Protein AF-A0A5R2NC05-F1 (afdb_monomer_lite)

Structure (mmCIF, N/CA/C/O backbone):
data_AF-A0A5R2NC05-F1
#
_entry.id   AF-A0A5R2NC05-F1
#
loop_
_atom_site.group_PDB
_atom_site.id
_atom_site.type_symbol
_atom_site.label_atom_id
_atom_site.label_alt_id
_atom_site.label_comp_id
_atom_site.label_asym_id
_atom_site.label_entity_id
_atom_site.label_seq_id
_atom_site.pdbx_PDB_ins_code
_atom_site.Cartn_x
_atom_site.Cartn_y
_atom_site.Cartn_z
_atom_site.occupancy
_atom_site.B_iso_or_equiv
_atom_site.auth_seq_id
_atom_site.auth_comp_id
_atom_site.auth_asym_id
_atom_site.auth_atom_id
_atom_site.pdbx_PDB_model_num
ATOM 1 N N . MET A 1 1 ? -21.221 -6.628 27.450 1.00 42.38 1 MET A N 1
ATOM 2 C CA . MET A 1 1 ? -20.878 -6.035 26.148 1.00 42.38 1 MET A CA 1
ATOM 3 C C . MET A 1 1 ? -20.348 -4.647 26.431 1.00 42.38 1 MET A C 1
ATOM 5 O O . MET A 1 1 ? -21.083 -3.854 27.013 1.00 42.38 1 MET A O 1
ATOM 9 N N . ALA A 1 2 ? -19.055 -4.422 26.199 1.00 43.31 2 ALA A N 1
ATOM 10 C CA . ALA A 1 2 ? -18.520 -3.066 26.201 1.00 43.31 2 ALA A CA 1
ATOM 11 C C . ALA A 1 2 ? -19.144 -2.341 25.002 1.00 43.31 2 ALA A C 1
ATOM 13 O O . ALA A 1 2 ? -19.363 -2.950 23.960 1.00 43.31 2 ALA A O 1
ATOM 14 N N . GLN A 1 3 ? -19.552 -1.094 25.192 1.00 46.06 3 GLN A N 1
ATOM 15 C CA . GLN A 1 3 ? -20.124 -0.291 24.121 1.00 46.06 3 GLN A CA 1
ATOM 16 C C . GLN A 1 3 ? -18.968 0.115 23.197 1.00 46.06 3 GLN A C 1
ATOM 18 O O . GLN A 1 3 ? -17.996 0.673 23.706 1.00 46.06 3 GLN A O 1
ATOM 23 N N . ALA A 1 4 ? -19.056 -0.188 21.898 1.00 58.53 4 ALA A N 1
ATOM 24 C CA . ALA A 1 4 ? -18.074 0.254 20.907 1.00 58.53 4 ALA A CA 1
ATOM 25 C C . ALA A 1 4 ? -17.843 1.768 21.048 1.00 58.53 4 ALA A C 1
ATOM 27 O O . ALA A 1 4 ? -18.805 2.545 21.118 1.00 58.53 4 ALA A O 1
ATOM 28 N N . SER A 1 5 ? -16.583 2.192 21.162 1.00 76.44 5 SER A N 1
ATOM 29 C CA . SER A 1 5 ? -16.241 3.614 21.218 1.00 76.44 5 SER A CA 1
ATOM 30 C C . SER A 1 5 ? -16.164 4.175 19.808 1.00 76.44 5 SER A C 1
ATOM 32 O O . SER A 1 5 ? -15.286 3.804 19.041 1.00 76.44 5 SER A O 1
ATOM 34 N N . SER A 1 6 ? -17.061 5.102 19.484 1.00 85.94 6 SER A N 1
ATOM 35 C CA . SER A 1 6 ? -17.002 5.871 18.242 1.00 85.94 6 SER A CA 1
ATOM 36 C C . SER A 1 6 ? -16.390 7.246 18.511 1.00 85.94 6 SER A C 1
ATOM 38 O O . SER A 1 6 ? -16.796 7.953 19.441 1.00 85.94 6 SER A O 1
ATOM 40 N N . ILE A 1 7 ? -15.394 7.608 17.708 1.00 92.75 7 ILE A N 1
ATOM 41 C CA . ILE A 1 7 ? -14.751 8.918 17.676 1.00 92.75 7 ILE A CA 1
ATOM 42 C C . ILE A 1 7 ? -15.010 9.506 16.293 1.00 92.75 7 ILE A C 1
ATOM 44 O O . ILE A 1 7 ? -14.672 8.882 15.298 1.00 92.75 7 ILE A O 1
ATOM 48 N N . VAL A 1 8 ? -15.567 10.714 16.237 1.00 94.06 8 VAL A N 1
ATOM 49 C CA . VAL A 1 8 ? -15.755 11.453 14.982 1.00 94.06 8 VAL A CA 1
ATOM 50 C C . VAL A 1 8 ? -14.805 12.644 14.974 1.00 94.06 8 VAL A C 1
ATOM 52 O O . VAL A 1 8 ? -14.810 13.456 15.907 1.00 94.06 8 VAL A O 1
ATOM 55 N N . LEU A 1 9 ? -13.975 12.730 13.941 1.00 96.06 9 LEU A N 1
ATOM 56 C CA . LEU A 1 9 ? -13.070 13.835 13.662 1.00 96.06 9 LEU A CA 1
ATOM 57 C C . LEU A 1 9 ? -13.627 14.626 12.479 1.00 96.06 9 LEU A C 1
ATOM 59 O O . LEU A 1 9 ? -14.072 14.056 11.491 1.00 96.06 9 LEU A O 1
ATOM 63 N N . SER A 1 10 ? -13.600 15.952 12.575 1.00 95.69 10 SER A N 1
ATOM 64 C CA . SER A 1 10 ? -14.143 16.819 11.528 1.00 95.69 10 SER A CA 1
ATOM 65 C C . SER A 1 10 ? -13.421 18.159 11.486 1.00 95.69 10 SER A C 1
ATOM 67 O O . SER A 1 10 ? -13.050 18.694 12.536 1.00 95.69 10 SER A O 1
ATOM 69 N N . GLY A 1 11 ? -13.334 18.747 10.298 1.00 96.31 11 GLY A N 1
ATOM 70 C CA . GLY A 1 11 ? -12.737 20.052 10.051 1.00 96.31 11 GLY A CA 1
ATOM 71 C C . GLY A 1 11 ? -11.251 19.995 9.703 1.00 96.31 11 GLY A C 1
ATOM 72 O O . GLY A 1 11 ? -10.627 18.938 9.644 1.00 96.31 11 GLY A O 1
ATOM 73 N N . ASP A 1 12 ? -10.683 21.177 9.469 1.00 97.25 12 ASP A N 1
ATOM 74 C CA . ASP A 1 12 ? -9.278 21.333 9.104 1.00 97.25 12 ASP A CA 1
ATOM 75 C C . ASP A 1 12 ? -8.393 21.449 10.352 1.00 97.25 12 ASP A C 1
ATOM 77 O O . ASP A 1 12 ? -8.418 22.450 11.075 1.00 97.25 12 ASP A O 1
ATOM 81 N N . TYR A 1 13 ? -7.593 20.415 10.595 1.00 96.75 13 TYR A N 1
ATOM 82 C CA . TYR A 1 13 ? -6.588 20.376 11.652 1.00 96.75 13 TYR A CA 1
ATOM 83 C C . TYR A 1 13 ? -5.314 21.139 11.263 1.00 96.75 13 TYR A C 1
ATOM 85 O O . TYR A 1 13 ? -4.484 21.428 12.131 1.00 96.75 13 TYR A O 1
ATOM 93 N N . GLY A 1 14 ? -5.121 21.483 9.985 1.00 95.00 14 GLY A N 1
ATOM 94 C CA . GLY A 1 14 ? -3.898 22.103 9.490 1.00 95.00 14 GLY A CA 1
ATOM 95 C C . GLY A 1 14 ? -2.665 21.310 9.930 1.00 95.00 14 GLY A C 1
ATOM 96 O O . GLY A 1 14 ? -2.566 20.106 9.717 1.00 95.00 14 GLY A O 1
ATOM 97 N N . TYR A 1 15 ? -1.726 21.972 10.607 1.00 93.88 15 TYR A N 1
ATOM 98 C CA . TYR A 1 15 ? -0.521 21.324 11.141 1.00 93.88 15 TYR A CA 1
ATOM 99 C C . TYR A 1 15 ? -0.721 20.632 12.503 1.00 93.88 15 TYR A C 1
ATOM 101 O O . TYR A 1 15 ? 0.212 20.017 13.029 1.00 93.88 15 TYR A O 1
ATOM 109 N N . THR A 1 16 ? -1.897 20.755 13.122 1.00 95.00 16 THR A N 1
ATOM 110 C CA . THR A 1 16 ? -2.181 20.154 14.428 1.00 95.00 16 THR A CA 1
ATOM 111 C C . THR A 1 16 ? -2.358 18.652 14.290 1.00 95.00 16 THR A C 1
ATOM 113 O O . THR A 1 16 ? -3.144 18.165 13.492 1.00 95.00 16 THR A O 1
ATOM 116 N N . GLN A 1 17 ? -1.626 17.904 15.104 1.00 95.56 17 GLN A N 1
ATOM 117 C CA . GLN A 1 17 ? -1.646 16.448 15.063 1.00 95.56 17 GLN A CA 1
ATOM 118 C C . GLN A 1 17 ? -2.853 15.909 15.824 1.00 95.56 17 GLN A C 1
ATOM 120 O O . GLN A 1 17 ? -3.150 16.387 16.922 1.00 95.56 17 GLN A O 1
ATOM 125 N N . TYR A 1 18 ? -3.481 14.868 15.294 1.00 97.50 18 TYR A N 1
ATOM 126 C CA . TYR A 1 18 ? -4.340 13.983 16.057 1.00 97.50 18 TYR A CA 1
ATOM 127 C C . TYR A 1 18 ? -3.526 12.785 16.550 1.00 97.50 18 TYR A C 1
ATOM 129 O O . TYR A 1 18 ? -2.939 12.040 15.763 1.00 97.50 18 TYR A O 1
ATOM 137 N N . LYS A 1 19 ? -3.464 12.620 17.873 1.00 97.06 19 LYS A N 1
ATOM 138 C CA . LYS A 1 19 ? -2.758 11.513 18.518 1.00 97.06 19 LYS A CA 1
ATOM 139 C C . LYS A 1 19 ? -3.636 10.876 19.576 1.00 97.06 19 LYS A C 1
ATOM 141 O O . LYS A 1 19 ? -4.101 11.578 20.473 1.00 97.06 19 LYS A O 1
ATOM 146 N N . ALA A 1 20 ? -3.803 9.560 19.508 1.00 96.81 20 ALA A N 1
ATOM 147 C CA . ALA A 1 20 ? -4.537 8.799 20.510 1.00 96.81 20 ALA A CA 1
ATOM 148 C C . ALA A 1 20 ? -3.789 7.523 20.908 1.00 96.81 20 ALA A C 1
ATOM 150 O O . ALA A 1 20 ? -2.991 6.972 20.148 1.00 96.81 20 ALA A O 1
ATOM 151 N N . SER A 1 21 ? -4.030 7.073 22.136 1.00 96.94 21 SER A N 1
ATOM 152 C CA . SER A 1 21 ? -3.401 5.880 22.687 1.00 96.94 21 SER A CA 1
ATOM 153 C C . SER A 1 21 ? -4.285 5.212 23.727 1.00 96.94 21 SER A C 1
ATOM 155 O O . SER A 1 21 ? -5.076 5.892 24.380 1.00 96.94 21 SER A O 1
ATOM 157 N N . GLY A 1 22 ? -4.147 3.891 23.883 1.00 94.69 22 GLY A N 1
ATOM 158 C CA . GLY A 1 22 ? -4.913 3.127 24.868 1.00 94.69 22 GLY A CA 1
ATOM 159 C C . GLY A 1 22 ? -6.409 3.122 24.566 1.00 94.69 22 GLY A C 1
ATOM 160 O O . GLY A 1 22 ? -7.220 3.115 25.491 1.00 94.69 22 GLY A O 1
ATOM 161 N N . LEU A 1 23 ? -6.765 3.192 23.280 1.00 94.25 23 LEU A N 1
ATOM 162 C CA . LEU A 1 23 ? -8.153 3.114 22.840 1.00 94.25 23 LEU A CA 1
ATOM 163 C C . LEU A 1 23 ? -8.731 1.742 23.225 1.00 94.25 23 LEU A C 1
ATOM 165 O O . LEU A 1 23 ? -7.999 0.755 23.160 1.00 94.25 23 LEU A O 1
ATOM 169 N N . PRO A 1 24 ? -10.004 1.647 23.642 1.00 89.88 24 PRO A N 1
ATOM 170 C CA . PRO A 1 24 ? -10.656 0.358 23.859 1.00 89.88 24 PRO A CA 1
ATOM 171 C C . PRO A 1 24 ? -10.659 -0.509 22.594 1.00 89.88 24 PRO A C 1
ATOM 173 O O . PRO A 1 24 ? -10.501 0.003 21.485 1.00 89.88 24 PRO A O 1
ATOM 176 N N . ALA A 1 25 ? -10.874 -1.814 22.763 1.00 84.12 25 ALA A N 1
ATOM 177 C CA . ALA A 1 25 ? -11.185 -2.678 21.629 1.00 84.12 25 ALA A CA 1
ATOM 178 C C . ALA A 1 25 ? -12.468 -2.204 20.923 1.00 84.12 25 ALA A C 1
ATOM 180 O O . ALA A 1 25 ? -13.301 -1.538 21.547 1.00 84.12 25 ALA A O 1
ATOM 181 N N . ASP A 1 26 ? -12.601 -2.543 19.644 1.00 80.31 26 ASP A N 1
ATOM 182 C CA . ASP A 1 26 ? -13.751 -2.190 18.802 1.00 80.31 26 ASP A CA 1
ATOM 183 C C . ASP A 1 26 ? -13.952 -0.666 18.684 1.00 80.31 26 ASP A C 1
ATOM 185 O O . ASP A 1 26 ? -15.075 -0.161 18.606 1.00 80.31 26 ASP A O 1
ATOM 189 N N . THR A 1 27 ? -12.855 0.100 18.748 1.00 83.88 27 THR A N 1
ATOM 190 C CA . THR A 1 27 ? -12.911 1.548 18.531 1.00 83.88 27 THR A CA 1
ATOM 191 C C . THR A 1 27 ? -13.011 1.843 17.043 1.00 83.88 27 THR A C 1
ATOM 193 O O . THR A 1 27 ? -12.170 1.398 16.267 1.00 83.88 27 THR A O 1
ATOM 196 N N . THR A 1 28 ? -13.970 2.685 16.671 1.00 87.94 28 THR A N 1
ATOM 197 C CA . THR A 1 28 ? -14.057 3.276 15.334 1.00 87.94 28 THR A CA 1
ATOM 198 C C . THR A 1 28 ? -13.680 4.749 15.405 1.00 87.94 28 THR A C 1
ATOM 200 O O . THR A 1 28 ? -14.217 5.492 16.233 1.00 87.94 28 THR A O 1
ATOM 203 N N . ILE A 1 29 ? -12.773 5.182 14.533 1.00 93.12 29 ILE A N 1
ATOM 204 C CA . ILE A 1 29 ? -12.468 6.591 14.288 1.00 93.12 29 ILE A CA 1
ATOM 205 C C . ILE A 1 29 ? -12.948 6.928 12.882 1.00 93.12 29 ILE A C 1
ATOM 207 O O . ILE A 1 29 ? -12.353 6.477 11.912 1.00 93.12 29 ILE A O 1
ATOM 211 N N . ASP A 1 30 ? -14.006 7.724 12.792 1.00 90.88 30 ASP A N 1
ATOM 212 C CA . ASP A 1 30 ? -14.479 8.316 11.543 1.00 90.88 30 ASP A CA 1
ATOM 213 C C . ASP A 1 30 ? -13.811 9.684 11.372 1.00 90.88 30 ASP A C 1
ATOM 215 O O . ASP A 1 30 ? -14.009 10.595 12.180 1.00 90.88 30 ASP A O 1
ATOM 219 N N . ALA A 1 31 ? -12.971 9.801 10.354 1.00 95.75 31 ALA A N 1
ATOM 220 C CA . ALA A 1 31 ? -12.237 10.999 9.984 1.00 95.75 31 ALA A CA 1
ATOM 221 C C . ALA A 1 31 ? -12.576 11.471 8.561 1.00 95.75 31 ALA A C 1
ATOM 223 O O . ALA A 1 31 ? -11.857 12.309 8.018 1.00 95.75 31 ALA A O 1
ATOM 224 N N . THR A 1 32 ? -13.698 11.014 7.993 1.00 90.69 32 THR A N 1
ATOM 225 C CA . THR A 1 32 ? -14.176 11.375 6.644 1.00 90.69 32 THR A CA 1
ATOM 226 C C . THR A 1 32 ? -14.186 12.888 6.413 1.00 90.69 32 THR A C 1
ATOM 228 O O . THR A 1 32 ? -13.699 13.385 5.401 1.00 90.69 32 THR A O 1
ATOM 231 N N . ASP A 1 33 ? -14.678 13.644 7.398 1.00 91.75 33 ASP A N 1
ATOM 232 C CA . ASP A 1 33 ? -14.790 15.104 7.333 1.00 91.75 33 ASP A CA 1
ATOM 233 C C . ASP A 1 33 ? -13.549 15.838 7.879 1.00 91.75 33 ASP A C 1
ATOM 235 O O . ASP A 1 33 ? -13.586 17.058 8.083 1.00 91.75 33 ASP A O 1
ATOM 239 N N . ALA A 1 34 ? -12.459 15.127 8.179 1.00 97.06 34 ALA A N 1
ATOM 240 C CA . ALA A 1 34 ? -11.242 15.687 8.756 1.00 97.06 34 ALA A CA 1
ATOM 241 C C . ALA A 1 34 ? -10.107 15.809 7.732 1.00 97.06 34 ALA A C 1
ATOM 243 O O . ALA A 1 34 ? -9.859 14.924 6.909 1.00 97.06 34 ALA A O 1
ATOM 244 N N . SER A 1 35 ? -9.355 16.908 7.831 1.00 97.81 35 SER A N 1
ATOM 245 C CA . SER A 1 35 ? -8.162 17.116 7.015 1.00 97.81 35 SER A CA 1
ATOM 246 C C . SER A 1 35 ? -6.959 17.589 7.815 1.00 97.81 35 SER A C 1
ATOM 248 O O . SER A 1 35 ? -7.089 18.369 8.757 1.00 97.81 35 SER A O 1
ATOM 250 N N . TRP A 1 36 ? -5.769 17.186 7.379 1.00 97.56 36 TRP A N 1
ATOM 251 C CA . TRP A 1 36 ? -4.482 17.618 7.919 1.00 97.56 36 TRP A CA 1
ATOM 252 C C . TRP A 1 36 ? -3.570 18.133 6.810 1.00 97.56 36 TRP A C 1
ATOM 254 O O . TRP A 1 36 ? -3.728 17.808 5.633 1.00 97.56 36 TRP A O 1
ATOM 264 N N . ILE A 1 37 ? -2.555 18.894 7.207 1.00 93.88 37 ILE A N 1
ATOM 265 C CA . ILE A 1 37 ? -1.413 19.254 6.371 1.00 93.88 37 ILE A CA 1
ATOM 266 C C . ILE A 1 37 ? -0.186 18.523 6.907 1.00 93.88 37 ILE A C 1
ATOM 268 O O . ILE A 1 37 ? 0.084 18.608 8.101 1.00 93.88 37 ILE A O 1
ATOM 272 N N . VAL A 1 38 ? 0.597 17.855 6.056 1.00 88.31 38 VAL A N 1
ATOM 273 C CA . VAL A 1 38 ? 1.938 17.357 6.428 1.00 88.31 38 VAL A CA 1
ATOM 274 C C . VAL A 1 38 ? 2.985 18.366 5.977 1.00 88.31 38 VAL A C 1
ATOM 276 O O . VAL A 1 38 ? 3.271 18.464 4.787 1.00 88.31 38 VAL A O 1
ATOM 279 N N . ALA A 1 39 ? 3.642 19.044 6.913 1.00 80.12 39 ALA A N 1
ATOM 280 C CA . ALA A 1 39 ? 4.903 19.729 6.658 1.00 80.12 39 ALA A CA 1
ATOM 281 C C . ALA A 1 39 ? 5.995 19.111 7.515 1.00 80.12 39 ALA A C 1
ATOM 283 O O . ALA A 1 39 ? 6.036 19.257 8.731 1.00 80.12 39 ALA A O 1
ATOM 284 N N . ASN A 1 40 ? 6.929 18.436 6.858 1.00 75.50 40 ASN A N 1
ATOM 285 C CA . ASN A 1 40 ? 8.045 17.775 7.527 1.00 75.50 40 ASN A CA 1
ATOM 286 C C . ASN A 1 40 ? 9.398 18.331 7.083 1.00 75.50 40 ASN A C 1
ATOM 288 O O . ASN A 1 40 ? 10.425 17.705 7.314 1.00 75.50 40 ASN A O 1
ATOM 292 N N . GLN A 1 41 ? 9.400 19.510 6.457 1.00 73.69 41 GLN A N 1
ATOM 293 C CA . GLN A 1 41 ? 10.591 20.227 6.012 1.00 73.69 41 GLN A CA 1
ATOM 294 C C . GLN A 1 41 ? 10.449 21.710 6.380 1.00 73.69 41 GLN A C 1
ATOM 296 O O . GLN A 1 41 ? 9.595 22.411 5.847 1.00 73.69 41 GLN A O 1
ATOM 301 N N . GLY A 1 42 ? 11.288 22.201 7.295 1.00 68.44 42 GLY A N 1
ATOM 302 C CA . GLY A 1 42 ? 11.219 23.588 7.766 1.00 68.44 42 GLY A CA 1
ATOM 303 C C . GLY A 1 42 ? 10.136 23.823 8.825 1.00 68.44 42 GLY A C 1
ATOM 304 O O . GLY A 1 42 ? 9.767 22.910 9.554 1.00 68.44 42 GLY A O 1
ATOM 305 N N . SER A 1 43 ? 9.674 25.067 8.960 1.00 70.19 43 SER A N 1
ATOM 306 C CA . SER A 1 43 ? 8.659 25.473 9.941 1.00 70.19 43 SER A CA 1
ATOM 307 C C . SER A 1 43 ? 7.366 25.884 9.227 1.00 70.19 43 SER A C 1
ATOM 309 O O . SER A 1 43 ? 7.460 26.672 8.282 1.00 70.19 43 SER A O 1
ATOM 311 N N . PRO A 1 44 ? 6.181 25.441 9.688 1.00 73.25 44 PRO A N 1
ATOM 312 C CA . PRO A 1 44 ? 5.958 24.508 10.802 1.00 73.25 44 PRO A CA 1
ATOM 313 C C . PRO A 1 44 ? 6.346 23.056 10.449 1.00 73.25 44 PRO A C 1
ATOM 315 O O . PRO A 1 44 ? 6.231 22.656 9.299 1.00 73.25 44 PRO A O 1
ATOM 318 N N . THR A 1 45 ? 6.823 22.278 11.435 1.00 81.38 45 THR A N 1
ATOM 319 C CA . THR A 1 45 ? 7.075 20.826 11.301 1.00 81.38 45 THR A CA 1
ATOM 320 C C . THR A 1 45 ? 6.007 20.035 12.065 1.00 81.38 45 THR A C 1
ATOM 322 O O . THR A 1 45 ? 5.808 20.315 13.249 1.00 81.38 45 THR A O 1
ATOM 325 N N . ASN A 1 46 ? 5.386 19.012 11.472 1.00 88.19 46 ASN A N 1
ATOM 326 C CA . ASN A 1 46 ? 4.413 18.148 12.151 1.00 88.19 46 ASN A CA 1
ATOM 327 C C . ASN A 1 46 ? 4.466 16.677 11.684 1.00 88.19 46 ASN A C 1
ATOM 329 O O . ASN A 1 46 ? 3.600 16.169 10.978 1.00 88.19 46 ASN A O 1
ATOM 333 N N . ARG A 1 47 ? 5.455 15.940 12.195 1.00 87.94 47 ARG A N 1
ATOM 334 C CA . ARG A 1 47 ? 5.648 14.511 11.887 1.00 87.94 47 ARG A CA 1
ATOM 335 C C . ARG A 1 47 ? 4.527 13.643 12.453 1.00 87.94 47 ARG A C 1
ATOM 337 O O . ARG A 1 47 ? 4.320 13.693 13.666 1.00 87.94 47 ARG A O 1
ATOM 344 N N . TYR A 1 48 ? 3.891 12.802 11.646 1.00 93.06 48 TYR A N 1
ATOM 345 C CA . TYR A 1 48 ? 2.729 11.988 12.042 1.00 93.06 48 TYR A CA 1
ATOM 346 C C . TYR A 1 48 ? 1.493 12.847 12.388 1.00 93.06 48 TYR A C 1
ATOM 348 O O . TYR A 1 48 ? 1.153 12.989 13.569 1.00 93.06 48 TYR A O 1
ATOM 356 N N . PRO A 1 49 ? 0.852 13.486 11.388 1.00 95.62 49 PRO A N 1
ATOM 357 C CA . PRO A 1 49 ? -0.384 14.241 11.586 1.00 95.62 49 PRO A CA 1
ATOM 358 C C . PRO A 1 49 ? -1.501 13.397 12.185 1.00 95.62 49 PRO A C 1
ATOM 360 O O . PRO A 1 49 ? -2.172 13.884 13.086 1.00 95.62 49 PRO A O 1
ATOM 363 N N . PHE A 1 50 ? -1.656 12.147 11.747 1.00 98.12 50 PHE A N 1
ATOM 364 C CA . PHE A 1 50 ? -2.568 11.193 12.362 1.00 98.12 50 PHE A CA 1
ATOM 365 C C . PHE A 1 50 ? -1.771 10.013 12.915 1.00 98.12 50 PHE A C 1
ATOM 367 O O . PHE A 1 50 ? -1.078 9.317 12.170 1.00 98.12 50 PHE A O 1
ATOM 374 N N . ALA A 1 51 ? -1.826 9.805 14.233 1.00 97.81 51 ALA A N 1
ATOM 375 C CA . ALA A 1 51 ? -1.131 8.689 14.860 1.00 97.81 51 ALA A CA 1
ATOM 376 C C . ALA A 1 51 ? -1.932 8.026 15.982 1.00 97.81 51 ALA A C 1
ATOM 378 O O . ALA A 1 51 ? -2.296 8.666 16.972 1.00 97.81 51 ALA A O 1
ATOM 379 N N . ILE A 1 52 ? -2.101 6.713 15.876 1.00 98.19 52 ILE A N 1
ATOM 380 C CA . ILE A 1 52 ? -2.682 5.864 16.913 1.00 98.19 52 ILE A CA 1
ATOM 381 C C . ILE A 1 52 ? -1.597 4.931 17.445 1.00 98.19 52 ILE A C 1
ATOM 383 O O . ILE A 1 52 ? -0.759 4.420 16.700 1.00 98.19 52 ILE A O 1
ATOM 387 N N . THR A 1 53 ? -1.540 4.741 18.759 1.00 97.44 53 THR A N 1
ATOM 388 C CA . THR A 1 53 ? -0.536 3.866 19.381 1.00 97.44 53 THR A CA 1
ATOM 389 C C . THR A 1 53 ? -1.133 3.050 20.513 1.00 97.44 53 THR A C 1
ATOM 391 O O . THR A 1 53 ? -1.742 3.611 21.424 1.00 97.44 53 THR A O 1
ATOM 394 N N . ASN A 1 54 ? -0.901 1.737 20.504 1.00 95.88 54 ASN A N 1
ATOM 395 C CA . ASN A 1 54 ? -1.473 0.808 21.481 1.00 95.88 54 ASN A CA 1
ATOM 396 C C . ASN A 1 54 ? -3.016 0.907 21.554 1.00 95.88 54 ASN A C 1
ATOM 398 O O . ASN A 1 54 ? -3.557 1.178 22.636 1.00 95.88 54 ASN A O 1
ATOM 402 N N . PRO A 1 55 ? -3.737 0.800 20.419 1.00 95.31 55 PRO A N 1
ATOM 403 C CA . PRO A 1 55 ? -5.179 0.597 20.455 1.00 95.31 55 PRO A CA 1
ATOM 404 C C . PRO A 1 55 ? -5.505 -0.814 20.966 1.00 95.31 55 PRO A C 1
ATOM 406 O O . PRO A 1 55 ? -4.674 -1.721 20.901 1.00 95.31 55 PRO A O 1
ATOM 409 N N . GLY A 1 56 ? -6.722 -1.000 21.469 1.00 88.94 56 GLY A N 1
ATOM 410 C CA . GLY A 1 56 ? -7.306 -2.325 21.625 1.00 88.94 56 GLY A CA 1
ATOM 411 C C . GLY A 1 56 ? -7.507 -2.999 20.268 1.00 88.94 56 GLY A C 1
ATOM 412 O O . GLY A 1 56 ? -7.336 -2.380 19.219 1.00 88.94 56 GLY A O 1
ATOM 413 N N . ASP A 1 57 ? -7.857 -4.280 20.306 1.00 85.12 57 ASP A N 1
ATOM 414 C CA . ASP A 1 57 ? -8.118 -5.057 19.094 1.00 85.12 57 ASP A CA 1
ATOM 415 C C . ASP A 1 57 ? -9.307 -4.484 18.305 1.00 85.12 57 ASP A C 1
ATOM 417 O O . ASP A 1 57 ? -10.169 -3.835 18.897 1.00 85.12 57 ASP A O 1
ATOM 421 N N . ASN A 1 58 ? -9.386 -4.746 17.000 1.00 80.75 58 ASN A N 1
ATOM 422 C CA . ASN A 1 58 ? -10.479 -4.277 16.130 1.00 80.75 58 ASN A CA 1
ATOM 423 C C . ASN A 1 58 ? -10.568 -2.752 15.980 1.00 80.75 58 ASN A C 1
ATOM 425 O O . ASN A 1 58 ? -11.660 -2.185 15.992 1.00 80.75 58 ASN A O 1
ATOM 429 N N . LEU A 1 59 ? -9.433 -2.060 15.867 1.00 88.75 59 LEU A N 1
ATOM 430 C CA . LEU A 1 59 ? -9.466 -0.637 15.527 1.00 88.75 59 LEU A CA 1
ATOM 431 C C . LEU A 1 59 ? -9.879 -0.466 14.059 1.00 88.75 59 LEU A C 1
ATOM 433 O O . LEU A 1 59 ? -9.195 -0.966 13.174 1.00 88.75 59 LEU A O 1
ATOM 437 N N . LEU A 1 60 ? -10.921 0.318 13.801 1.00 89.25 60 LEU A N 1
ATOM 438 C CA . LEU A 1 60 ? -11.242 0.824 12.465 1.00 89.25 60 LEU A CA 1
ATOM 439 C C . LEU A 1 60 ? -10.925 2.320 12.419 1.00 89.25 60 LEU A C 1
ATOM 441 O O . LEU A 1 60 ? -11.470 3.084 13.218 1.00 89.25 60 LEU A O 1
ATOM 445 N N . VAL A 1 61 ? -10.059 2.746 11.500 1.00 93.75 61 VAL A N 1
ATOM 446 C CA . VAL A 1 61 ? -9.912 4.163 11.147 1.00 93.75 61 VAL A CA 1
ATOM 447 C C . VAL A 1 61 ? -10.371 4.364 9.709 1.00 93.75 61 VAL A C 1
ATOM 449 O O . VAL A 1 61 ? -9.774 3.832 8.778 1.00 93.75 61 VAL A O 1
ATOM 452 N N . PHE A 1 62 ? -11.446 5.121 9.550 1.00 89.94 62 PHE A N 1
ATOM 453 C CA . PHE A 1 62 ? -12.127 5.317 8.280 1.00 89.94 62 PHE A CA 1
ATOM 454 C C . PHE A 1 62 ? -12.060 6.786 7.876 1.00 89.94 62 PHE A C 1
ATOM 456 O O . PHE A 1 62 ? -12.394 7.655 8.688 1.00 89.94 62 PHE A O 1
ATOM 463 N N . GLY A 1 63 ? -11.681 7.057 6.633 1.00 88.44 63 GLY A N 1
ATOM 464 C CA . GLY A 1 63 ? -11.714 8.391 6.061 1.00 88.44 63 GLY A CA 1
ATOM 465 C C . GLY A 1 63 ? -10.572 9.288 6.539 1.00 88.44 63 GLY A C 1
ATOM 466 O O . GLY A 1 63 ? -9.992 9.113 7.612 1.00 88.44 63 GLY A O 1
ATOM 467 N N . GLY A 1 64 ? -10.269 10.313 5.751 1.00 94.94 64 GLY A N 1
ATOM 468 C CA . GLY A 1 64 ? -9.355 11.381 6.147 1.00 94.94 64 GLY A CA 1
ATOM 469 C C . GLY A 1 64 ? -8.487 11.867 5.002 1.00 94.94 64 GLY A C 1
ATOM 470 O O . GLY A 1 64 ? -7.947 11.091 4.216 1.00 94.94 64 GLY A O 1
ATOM 471 N N . THR A 1 65 ? -8.312 13.187 4.925 1.00 97.06 65 THR A N 1
ATOM 472 C CA . THR A 1 65 ? -7.448 13.798 3.907 1.00 97.06 65 THR A CA 1
ATOM 473 C C . THR A 1 65 ? -6.166 14.338 4.523 1.00 97.06 65 THR A C 1
ATOM 475 O O . THR A 1 65 ? -6.192 15.212 5.390 1.00 97.06 65 THR A O 1
ATOM 478 N N . ILE A 1 66 ? -5.013 13.902 4.024 1.00 97.25 66 ILE A N 1
ATOM 479 C CA . ILE A 1 66 ? -3.712 14.449 4.401 1.00 97.25 66 ILE A CA 1
ATOM 480 C C . ILE A 1 66 ? -3.052 15.126 3.195 1.00 97.25 66 ILE A C 1
ATOM 482 O O . ILE A 1 66 ? -2.622 14.479 2.241 1.00 97.25 66 ILE A O 1
ATOM 486 N N . ASN A 1 67 ? -2.921 16.451 3.274 1.00 95.62 67 ASN A N 1
ATOM 487 C CA . ASN A 1 67 ? -2.343 17.303 2.236 1.00 95.62 67 ASN A CA 1
ATOM 488 C C . ASN A 1 67 ? -0.887 17.649 2.562 1.00 95.62 67 ASN A C 1
ATOM 490 O O . ASN A 1 67 ? -0.601 18.549 3.353 1.00 95.62 67 ASN A O 1
ATOM 494 N N . GLY A 1 68 ? 0.062 16.926 1.988 1.00 92.81 68 GLY A N 1
ATOM 495 C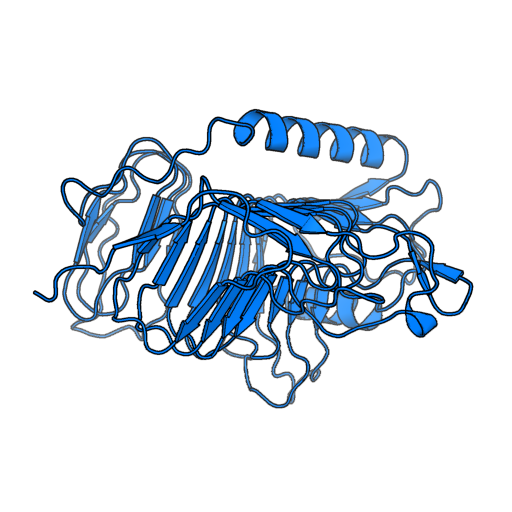 CA . GLY A 1 68 ? 1.479 17.145 2.239 1.00 92.81 68 GLY A CA 1
ATOM 496 C C . GLY A 1 68 ? 2.081 18.314 1.470 1.00 92.81 68 GLY A C 1
ATOM 497 O O . GLY A 1 68 ? 1.587 18.752 0.435 1.00 92.81 68 GLY A O 1
ATOM 498 N N . THR A 1 69 ? 3.193 18.818 1.999 1.00 92.50 69 THR A N 1
ATOM 499 C CA . THR A 1 69 ? 4.005 19.884 1.400 1.00 92.50 69 THR A CA 1
ATOM 500 C C . THR A 1 69 ? 5.476 19.480 1.288 1.00 92.50 69 THR A C 1
ATOM 502 O O . THR A 1 69 ? 6.358 20.343 1.233 1.00 92.50 69 THR A O 1
ATOM 505 N N . VAL A 1 70 ? 5.782 18.177 1.343 1.00 92.69 70 VAL A N 1
ATOM 506 C CA . VAL A 1 70 ? 7.158 17.682 1.213 1.00 92.69 70 VAL A CA 1
ATOM 507 C C . VAL A 1 70 ? 7.678 18.063 -0.173 1.00 92.69 70 VAL A C 1
ATOM 509 O O . VAL A 1 70 ? 6.990 17.877 -1.176 1.00 92.69 70 VAL A O 1
ATOM 512 N N . SER A 1 71 ? 8.885 18.638 -0.248 1.00 93.25 71 SER A N 1
ATOM 513 C CA . SER A 1 71 ? 9.433 19.105 -1.522 1.00 93.25 71 SER A CA 1
ATOM 514 C C . SER A 1 71 ? 9.547 17.965 -2.532 1.00 93.25 71 SER A C 1
ATOM 516 O O . SER A 1 71 ? 10.214 16.962 -2.288 1.00 93.25 71 SER A O 1
ATOM 518 N N . GLN A 1 72 ? 8.951 18.181 -3.703 1.00 94.69 72 GLN A N 1
ATOM 519 C CA . GLN A 1 72 ? 8.943 17.230 -4.814 1.00 94.69 72 GLN A CA 1
ATOM 520 C C . GLN A 1 72 ? 10.187 17.345 -5.710 1.00 94.69 72 GLN A C 1
ATOM 522 O O . GLN A 1 72 ? 10.436 16.487 -6.547 1.00 94.69 72 GLN A O 1
ATOM 527 N N . THR A 1 73 ? 11.011 18.378 -5.513 1.00 94.81 73 THR A N 1
ATOM 528 C CA . THR A 1 73 ? 12.183 18.668 -6.358 1.00 94.81 73 THR A CA 1
ATOM 529 C C . THR A 1 73 ? 13.508 18.656 -5.605 1.00 94.81 73 THR A C 1
ATOM 531 O O . THR A 1 73 ? 14.560 18.599 -6.236 1.00 94.81 73 THR A O 1
ATOM 534 N N . GLY A 1 74 ? 13.496 18.768 -4.273 1.00 94.75 74 GLY A N 1
ATOM 535 C CA . GLY A 1 74 ? 14.731 18.718 -3.494 1.00 94.75 74 GLY A CA 1
ATOM 536 C C . GLY A 1 74 ? 15.380 17.330 -3.551 1.00 94.75 74 GLY A C 1
ATOM 537 O O . GLY A 1 74 ? 14.701 16.331 -3.786 1.00 94.75 74 GLY A O 1
ATOM 538 N N . ASP A 1 75 ? 16.694 17.262 -3.338 1.00 95.94 75 ASP A N 1
ATOM 539 C CA . ASP A 1 75 ? 17.405 15.980 -3.252 1.00 95.94 75 ASP A CA 1
ATOM 540 C C . ASP A 1 75 ? 17.046 15.280 -1.940 1.00 95.94 75 ASP A C 1
ATOM 542 O O . ASP A 1 75 ? 17.238 15.860 -0.868 1.00 95.94 75 ASP A O 1
ATOM 546 N N . TRP A 1 76 ? 16.541 14.049 -2.043 1.00 94.81 76 TRP A N 1
ATOM 547 C CA . TRP A 1 76 ? 16.138 13.188 -0.934 1.00 94.81 76 TRP A CA 1
ATOM 548 C C . TRP A 1 76 ? 17.171 13.195 0.199 1.00 94.81 76 TRP A C 1
ATOM 550 O O . TRP A 1 76 ? 16.810 13.469 1.339 1.00 94.81 76 TRP A O 1
ATOM 560 N N . GLU A 1 77 ? 18.463 13.041 -0.110 1.00 93.44 77 GLU A N 1
ATOM 561 C CA . GLU A 1 77 ? 19.530 12.925 0.903 1.00 93.44 77 GLU A CA 1
ATOM 562 C C . GLU A 1 77 ? 19.705 14.191 1.745 1.00 93.44 77 GLU A C 1
ATOM 564 O O . GLU A 1 77 ? 20.165 14.135 2.883 1.00 93.44 77 GLU A O 1
ATOM 569 N N . ASN A 1 78 ? 19.351 15.345 1.183 1.00 93.50 78 ASN A N 1
ATOM 570 C CA . ASN A 1 78 ? 19.566 16.636 1.826 1.00 93.50 78 ASN A CA 1
ATOM 571 C C . ASN A 1 78 ? 18.354 17.100 2.633 1.00 93.50 78 ASN A C 1
ATOM 573 O O . ASN A 1 78 ? 18.494 17.967 3.495 1.00 93.50 78 ASN A O 1
ATOM 577 N N . ILE A 1 79 ? 17.168 16.579 2.317 1.00 91.38 79 ILE A N 1
ATOM 578 C CA . ILE A 1 79 ? 15.907 17.073 2.878 1.00 91.38 79 ILE A CA 1
ATOM 579 C C . ILE A 1 79 ? 15.165 16.023 3.707 1.00 91.38 79 ILE A C 1
ATOM 581 O O . ILE A 1 79 ? 14.169 16.385 4.333 1.00 91.38 79 ILE A O 1
ATOM 585 N N . TYR A 1 80 ? 15.629 14.765 3.706 1.00 92.19 80 TYR A N 1
ATOM 586 C CA . TYR A 1 80 ? 14.983 13.628 4.363 1.00 92.19 80 TYR A CA 1
ATOM 587 C C . TYR A 1 80 ? 14.603 13.891 5.820 1.00 92.19 80 TYR A C 1
ATOM 589 O O . TYR A 1 80 ? 15.406 14.374 6.624 1.00 92.19 80 TYR A O 1
ATOM 597 N N . VAL A 1 81 ? 13.366 13.521 6.162 1.00 91.25 81 VAL A N 1
ATOM 598 C CA . VAL A 1 81 ? 12.849 13.526 7.527 1.00 91.25 81 VAL A CA 1
ATOM 599 C C . VAL A 1 81 ? 11.958 12.306 7.735 1.00 91.25 81 VAL A C 1
ATOM 601 O O . VAL A 1 81 ? 10.895 12.222 7.138 1.00 91.25 81 VAL A O 1
ATOM 604 N N . ASN A 1 82 ? 12.348 11.425 8.659 1.00 91.44 82 ASN A N 1
ATOM 605 C CA . ASN A 1 82 ? 11.543 10.269 9.064 1.00 91.44 82 ASN A CA 1
ATOM 606 C C . ASN A 1 82 ? 10.172 10.719 9.618 1.00 91.44 82 ASN A C 1
ATOM 608 O O . ASN A 1 82 ? 10.105 11.436 10.632 1.00 91.44 82 ASN A O 1
ATOM 612 N N . SER A 1 83 ? 9.104 10.340 8.909 1.00 93.94 83 SER A N 1
ATOM 613 C CA . SER A 1 83 ? 7.707 10.591 9.253 1.00 93.94 83 SER A CA 1
ATOM 614 C C . SER A 1 83 ? 6.770 9.826 8.323 1.00 93.94 83 SER A C 1
ATOM 616 O O . SER A 1 83 ? 6.964 9.855 7.117 1.00 93.94 83 SER A O 1
ATOM 618 N N . ALA A 1 84 ? 5.632 9.395 8.863 1.00 95.75 84 ALA A N 1
ATOM 619 C CA . ALA A 1 84 ? 4.480 8.939 8.089 1.00 95.75 84 ALA A CA 1
ATOM 620 C C . ALA A 1 84 ? 3.317 9.941 8.145 1.00 95.75 84 ALA A C 1
ATOM 622 O O . ALA A 1 84 ? 3.271 10.772 9.062 1.00 95.75 84 ALA A O 1
ATOM 623 N N . ALA A 1 85 ? 2.401 9.886 7.178 1.00 97.25 85 ALA A N 1
ATOM 624 C CA . ALA A 1 85 ? 1.163 10.665 7.190 1.00 97.25 85 ALA A CA 1
ATOM 625 C C . ALA A 1 85 ? 0.119 10.034 8.125 1.00 97.25 85 ALA A C 1
ATOM 627 O O . ALA A 1 85 ? -0.365 10.701 9.045 1.00 97.25 85 ALA A O 1
ATOM 628 N N . VAL A 1 86 ? -0.141 8.740 7.937 1.00 98.25 86 VAL A N 1
ATOM 629 C CA . VAL A 1 86 ? -0.972 7.906 8.813 1.00 98.25 86 VAL A CA 1
ATOM 630 C C . VAL A 1 86 ? -0.057 6.928 9.531 1.00 98.25 86 VAL A C 1
ATOM 632 O O . VAL A 1 86 ? 0.747 6.251 8.895 1.00 98.25 86 VAL A O 1
ATOM 635 N N . ARG A 1 87 ? -0.141 6.856 10.862 1.00 97.69 87 ARG A N 1
ATOM 636 C CA . ARG A 1 87 ? 0.641 5.893 11.647 1.00 97.69 87 ARG A CA 1
ATOM 637 C C . ARG A 1 87 ? -0.232 5.131 12.632 1.00 97.69 87 ARG A C 1
ATOM 639 O O . ARG A 1 87 ? -0.782 5.736 13.551 1.00 97.69 87 ARG A O 1
ATOM 646 N N . ILE A 1 88 ? -0.257 3.808 12.525 1.00 97.62 88 ILE A N 1
ATOM 647 C CA . ILE A 1 88 ? -0.825 2.916 13.540 1.00 97.62 88 ILE A CA 1
ATOM 648 C C . ILE A 1 88 ? 0.280 1.976 14.004 1.00 97.62 88 ILE A C 1
ATOM 650 O O . ILE A 1 88 ? 0.959 1.357 13.199 1.00 97.62 88 ILE A O 1
ATOM 654 N N . ASN A 1 89 ? 0.522 1.929 15.311 1.00 94.50 89 ASN A N 1
ATOM 655 C CA . ASN A 1 89 ? 1.638 1.183 15.889 1.00 94.50 89 ASN A CA 1
ATOM 656 C C . ASN A 1 89 ? 1.235 0.494 17.198 1.00 94.50 89 ASN A C 1
ATOM 658 O O . ASN A 1 89 ? 0.338 0.964 17.909 1.00 94.50 89 ASN A O 1
ATOM 662 N N . SER A 1 90 ? 1.984 -0.556 17.564 1.00 91.38 90 SER A N 1
ATOM 663 C CA . SER A 1 90 ? 1.735 -1.367 18.762 1.00 91.38 90 SER A CA 1
ATOM 664 C C . SER A 1 90 ? 0.299 -1.885 18.767 1.00 91.38 90 SER A C 1
ATOM 666 O O . SER A 1 90 ? -0.355 -1.916 19.806 1.00 91.38 90 SER A O 1
ATOM 668 N N . ALA A 1 91 ? -0.218 -2.179 17.578 1.00 88.25 91 ALA A N 1
ATOM 669 C CA . ALA A 1 91 ? -1.587 -2.594 17.372 1.00 88.25 91 ALA A CA 1
ATOM 670 C C . ALA A 1 91 ? -1.651 -4.108 17.169 1.00 88.25 91 ALA A C 1
ATOM 672 O O . ALA A 1 91 ? -0.682 -4.744 16.755 1.00 88.25 91 ALA A O 1
ATOM 673 N N . HIS A 1 92 ? -2.795 -4.690 17.506 1.00 88.00 92 HIS A N 1
ATOM 674 C CA . HIS A 1 92 ? -3.084 -6.066 17.138 1.00 88.00 92 HIS A CA 1
ATOM 675 C C . HIS A 1 92 ? -3.757 -6.053 15.765 1.00 88.00 92 HIS A C 1
ATOM 677 O O . HIS A 1 92 ? -3.053 -5.823 14.787 1.00 88.00 92 HIS A O 1
ATOM 683 N N . ASN A 1 93 ? -5.081 -6.197 15.681 1.00 87.00 93 ASN A N 1
ATOM 684 C CA . ASN A 1 93 ? -5.782 -6.125 14.405 1.00 87.00 93 ASN A CA 1
ATOM 685 C C . ASN A 1 93 ? -6.453 -4.773 14.189 1.00 87.00 93 ASN A C 1
ATOM 687 O O . ASN A 1 93 ? -7.096 -4.232 15.099 1.00 87.00 93 ASN A O 1
ATOM 691 N N . PHE A 1 94 ? -6.306 -4.235 12.984 1.00 91.38 94 PHE A N 1
ATOM 692 C CA . PHE A 1 94 ? -6.844 -2.927 12.643 1.00 91.38 94 PHE A CA 1
ATOM 693 C C . PHE A 1 94 ? -7.023 -2.734 11.138 1.00 91.38 94 PHE A C 1
ATOM 695 O O . PHE A 1 94 ? -6.363 -3.379 10.326 1.00 91.38 94 PHE A O 1
ATOM 702 N N . VAL A 1 95 ? -7.892 -1.791 10.796 1.00 92.69 95 VAL A N 1
ATOM 703 C CA . VAL A 1 95 ? -8.250 -1.421 9.428 1.00 92.69 95 VAL A CA 1
ATOM 704 C C . VAL A 1 95 ? -7.985 0.070 9.233 1.00 92.69 95 VAL A C 1
ATOM 706 O O . VAL A 1 95 ? -8.342 0.886 10.090 1.00 92.69 95 VAL A O 1
ATOM 709 N N . ILE A 1 96 ? -7.342 0.406 8.119 1.00 96.81 96 ILE A N 1
ATOM 710 C CA . ILE A 1 96 ? -7.174 1.757 7.584 1.00 96.81 96 ILE A CA 1
ATOM 711 C C . ILE A 1 96 ? -7.930 1.785 6.258 1.00 96.81 96 ILE A C 1
ATOM 713 O O . ILE A 1 96 ? -7.505 1.138 5.306 1.00 96.81 96 ILE A O 1
ATOM 717 N N . ASP A 1 97 ? -9.034 2.518 6.215 1.00 93.94 97 ASP A N 1
ATOM 718 C CA . ASP A 1 97 ? -9.959 2.526 5.079 1.00 93.94 97 ASP A CA 1
ATOM 719 C C . ASP A 1 97 ? -10.229 3.962 4.603 1.00 93.94 97 ASP A C 1
ATOM 721 O O . ASP A 1 97 ? -10.328 4.875 5.428 1.00 93.94 97 ASP A O 1
ATOM 725 N N . ASP A 1 98 ? -10.309 4.155 3.286 1.00 92.81 98 ASP A N 1
ATOM 726 C CA . ASP A 1 98 ? -10.655 5.417 2.609 1.00 92.81 98 ASP A CA 1
ATOM 727 C C . ASP A 1 98 ? -9.764 6.622 2.994 1.00 92.81 98 ASP A C 1
ATOM 729 O O . ASP A 1 98 ? -10.208 7.747 3.247 1.00 92.81 98 ASP A O 1
ATOM 733 N N . TRP A 1 99 ? -8.446 6.408 3.087 1.00 96.44 99 TRP A N 1
ATOM 734 C CA . TRP A 1 99 ? -7.503 7.501 3.352 1.00 96.44 99 TRP A CA 1
ATOM 735 C C . TRP A 1 99 ? -6.958 8.104 2.065 1.00 96.44 99 TRP A C 1
A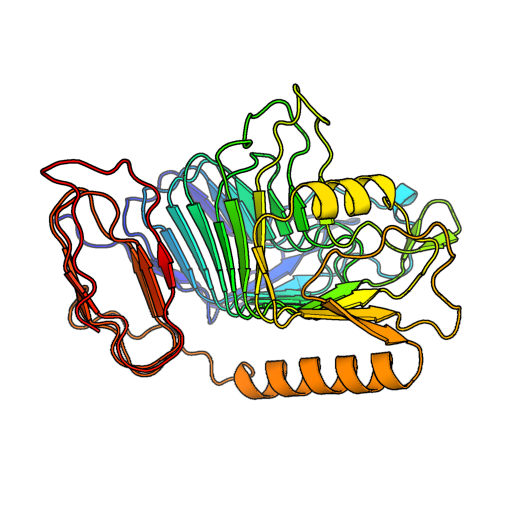TOM 737 O O . TRP A 1 99 ? -6.347 7.420 1.248 1.00 96.44 99 TRP A O 1
ATOM 747 N N . THR A 1 100 ? -7.052 9.429 1.936 1.00 96.94 100 THR A N 1
ATOM 748 C CA . THR A 1 100 ? -6.428 10.184 0.842 1.00 96.94 100 THR A CA 1
ATOM 749 C C . THR A 1 100 ? -5.197 10.931 1.348 1.00 96.94 100 THR A C 1
ATOM 751 O O . THR A 1 100 ? -5.298 11.924 2.071 1.00 96.94 100 THR A O 1
ATOM 754 N N . VAL A 1 101 ? -4.006 10.500 0.935 1.00 98.12 101 VAL A N 1
ATOM 755 C CA . VAL A 1 101 ? -2.719 11.076 1.345 1.00 98.12 101 VAL A CA 1
ATOM 756 C C . VAL A 1 101 ? -1.956 11.596 0.129 1.00 98.12 101 VAL A C 1
ATOM 758 O O . VAL A 1 101 ? -1.738 10.882 -0.844 1.00 98.12 101 VAL A O 1
ATOM 761 N N . THR A 1 102 ? -1.477 12.839 0.181 1.00 97.25 102 THR A N 1
ATOM 762 C CA . THR A 1 102 ? -0.656 13.429 -0.891 1.00 97.25 102 THR A CA 1
ATOM 763 C C . THR A 1 102 ? 0.636 14.030 -0.366 1.00 97.25 102 THR A C 1
ATOM 765 O O . THR A 1 102 ? 0.676 14.575 0.730 1.00 97.25 102 THR A O 1
ATOM 768 N N . GLN A 1 103 ? 1.709 13.926 -1.152 1.00 95.94 103 GLN A N 1
ATOM 769 C CA . GLN A 1 103 ? 3.027 14.504 -0.871 1.00 95.94 103 GLN A CA 1
ATOM 770 C C . GLN A 1 103 ? 3.590 14.240 0.545 1.00 95.94 103 GLN A C 1
ATOM 772 O O . GLN A 1 103 ? 4.130 15.174 1.156 1.00 95.94 103 GLN A O 1
ATOM 777 N N . PRO A 1 104 ? 3.480 13.018 1.108 1.00 96.19 104 PRO A N 1
ATOM 778 C CA . PRO A 1 104 ? 4.096 12.708 2.390 1.00 96.19 104 PRO A CA 1
ATOM 779 C C . PRO A 1 104 ? 5.580 12.323 2.231 1.00 96.19 104 PRO A C 1
ATOM 781 O O . PRO A 1 104 ? 6.129 12.306 1.127 1.00 96.19 104 PRO A O 1
ATOM 784 N N . TRP A 1 105 ? 6.231 12.000 3.353 1.00 95.69 105 TRP A N 1
ATOM 785 C CA . TRP A 1 105 ? 7.428 11.153 3.332 1.00 95.69 105 TRP A CA 1
ATOM 786 C C . TRP A 1 105 ? 6.978 9.705 3.174 1.00 95.69 105 TRP A C 1
ATOM 788 O O . TRP A 1 105 ? 6.789 9.299 2.029 1.00 95.69 105 TRP A O 1
ATOM 798 N N . ASP A 1 106 ? 6.676 9.017 4.279 1.00 97.06 106 ASP A N 1
ATOM 799 C CA . ASP A 1 106 ? 5.948 7.751 4.226 1.00 97.06 106 ASP A CA 1
ATOM 800 C C . ASP A 1 106 ? 4.441 8.017 4.177 1.00 97.06 106 ASP A C 1
ATOM 802 O O . ASP A 1 106 ? 3.934 8.918 4.860 1.00 97.06 106 ASP A O 1
ATOM 806 N N . GLY A 1 107 ? 3.708 7.252 3.376 1.00 98.06 107 GLY A N 1
ATOM 807 C CA . GLY A 1 107 ? 2.250 7.325 3.317 1.00 98.06 107 GLY A CA 1
ATOM 808 C C . GLY A 1 107 ? 1.621 6.777 4.591 1.00 98.06 107 GLY A C 1
ATOM 809 O O . GLY A 1 107 ? 1.234 7.530 5.492 1.00 98.06 107 GLY A O 1
ATOM 810 N N . ILE A 1 108 ? 1.540 5.453 4.660 1.00 98.56 108 ILE A N 1
ATOM 811 C CA . ILE A 1 108 ? 0.908 4.721 5.754 1.00 98.56 108 ILE A CA 1
ATOM 812 C C . ILE A 1 108 ? 1.966 3.867 6.446 1.00 98.56 108 ILE A C 1
ATOM 814 O O . ILE A 1 108 ? 2.590 3.016 5.822 1.00 98.56 108 ILE A O 1
ATOM 818 N N . ARG A 1 109 ? 2.155 4.075 7.749 1.00 97.69 109 ARG A N 1
ATOM 819 C CA . ARG A 1 109 ? 3.047 3.254 8.571 1.00 97.69 109 ARG A CA 1
ATOM 820 C C . ARG A 1 109 ? 2.246 2.400 9.537 1.00 97.69 109 ARG A C 1
ATOM 822 O O . ARG A 1 109 ? 1.496 2.934 10.363 1.00 97.69 109 ARG A O 1
ATOM 829 N N . VAL A 1 110 ? 2.457 1.097 9.453 1.00 97.06 110 VAL A N 1
ATOM 830 C CA . VAL A 1 110 ? 1.831 0.078 10.293 1.00 97.06 110 VAL A CA 1
ATOM 831 C C . VAL A 1 110 ? 2.862 -0.554 11.229 1.00 97.06 110 VAL A C 1
ATOM 833 O O . VAL A 1 110 ? 4.067 -0.385 11.054 1.00 97.06 110 VAL A O 1
ATOM 836 N N . GLY A 1 111 ? 2.389 -1.214 12.283 1.00 93.75 111 GLY A N 1
ATOM 837 C CA . GLY A 1 111 ? 3.249 -1.973 13.184 1.00 93.75 111 GLY A CA 1
ATOM 838 C C . GLY A 1 111 ? 2.517 -2.491 14.418 1.00 93.75 111 GLY A C 1
ATOM 839 O O . GLY A 1 111 ? 1.509 -1.927 14.868 1.00 93.75 111 GLY A O 1
ATOM 840 N N . GLY A 1 112 ? 3.051 -3.548 15.014 1.00 92.12 112 GLY A N 1
ATOM 841 C CA . GLY A 1 112 ? 2.476 -4.215 16.169 1.00 92.12 112 GLY A CA 1
ATOM 842 C C . GLY A 1 112 ? 2.665 -5.724 16.125 1.00 92.12 112 GLY A C 1
ATOM 843 O O . GLY A 1 112 ? 3.763 -6.202 15.870 1.00 92.12 112 GLY A O 1
ATOM 844 N N . THR A 1 113 ? 1.615 -6.477 16.453 1.00 88.62 113 THR A N 1
ATOM 845 C CA . THR A 1 113 ? 1.698 -7.943 16.579 1.00 88.62 113 THR A CA 1
ATOM 846 C C . THR A 1 113 ? 0.530 -8.704 15.953 1.00 88.62 113 THR A C 1
ATOM 848 O O . THR A 1 113 ? 0.502 -9.923 16.083 1.00 88.62 113 THR A O 1
ATOM 851 N N . GLY A 1 114 ? -0.464 -8.020 15.379 1.00 85.31 114 GLY A N 1
ATOM 852 C CA . GLY A 1 114 ? -1.620 -8.658 14.732 1.00 85.31 114 GLY A CA 1
ATOM 853 C C . GLY A 1 114 ? -1.631 -8.428 13.225 1.00 85.31 114 GLY A C 1
ATOM 854 O O . GLY A 1 114 ? -0.570 -8.354 12.617 1.00 85.31 114 GLY A O 1
ATOM 855 N N . HIS A 1 115 ? -2.820 -8.322 12.636 1.00 90.50 115 HIS A N 1
ATOM 856 C CA . HIS A 1 115 ? -3.030 -8.161 11.202 1.00 90.50 115 HIS A CA 1
ATOM 857 C C . HIS A 1 115 ? -3.570 -6.778 10.833 1.00 90.50 115 HIS A C 1
ATOM 859 O O . HIS A 1 115 ? -4.523 -6.285 11.438 1.00 90.50 115 HIS A O 1
ATOM 865 N N . PHE A 1 116 ? -3.002 -6.166 9.795 1.00 95.12 116 PHE A N 1
ATOM 866 C CA . PHE A 1 116 ? -3.5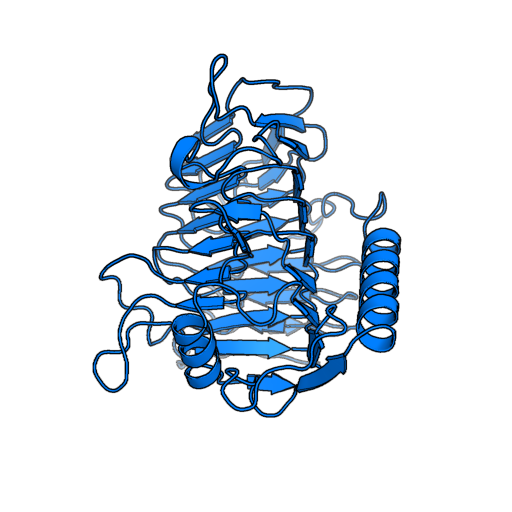46 -4.930 9.230 1.00 95.12 116 PHE A CA 1
ATOM 867 C C . PHE A 1 116 ? -4.400 -5.194 7.985 1.00 95.12 116 PHE A C 1
ATOM 869 O O . PHE A 1 116 ? -4.121 -6.113 7.213 1.00 95.12 116 PHE A O 1
ATOM 876 N N . VAL A 1 117 ? -5.386 -4.334 7.743 1.00 95.31 117 VAL A N 1
ATOM 877 C CA . VAL A 1 117 ? -5.940 -4.077 6.406 1.00 95.31 117 VAL A CA 1
ATOM 878 C C . VAL A 1 117 ? -5.724 -2.612 6.064 1.00 95.31 117 VAL A C 1
ATOM 880 O O . VAL A 1 117 ? -5.978 -1.731 6.885 1.00 95.31 117 VAL A O 1
ATOM 883 N N . ILE A 1 118 ? -5.231 -2.368 4.856 1.00 97.56 118 ILE A N 1
ATOM 884 C CA . ILE A 1 118 ? -5.267 -1.066 4.196 1.00 97.56 118 ILE A CA 1
ATOM 885 C C . ILE A 1 118 ? -6.151 -1.247 2.971 1.00 97.56 118 ILE A C 1
ATOM 887 O O . ILE A 1 118 ? -5.812 -2.051 2.101 1.00 97.56 118 ILE A O 1
ATOM 891 N N . GLU A 1 119 ? -7.263 -0.530 2.905 1.00 93.88 119 GLU A N 1
ATOM 892 C CA . GLU A 1 119 ? -8.197 -0.636 1.788 1.00 93.88 119 GLU A CA 1
ATOM 893 C C . GLU A 1 119 ? -8.707 0.718 1.306 1.00 93.88 119 GLU A C 1
ATOM 895 O O . GLU A 1 119 ? -8.606 1.717 2.026 1.00 93.88 119 GLU A O 1
ATOM 900 N N . ASN A 1 120 ? -9.143 0.756 0.041 1.00 93.56 120 ASN A N 1
ATOM 901 C CA . ASN A 1 120 ? -9.741 1.921 -0.625 1.00 93.56 120 ASN A CA 1
ATOM 902 C C . ASN A 1 120 ? -8.908 3.210 -0.482 1.00 93.56 120 ASN A C 1
ATOM 904 O O . ASN A 1 120 ? -9.414 4.326 -0.516 1.00 93.56 120 ASN A O 1
ATOM 908 N N . SER A 1 121 ? -7.597 3.075 -0.272 1.00 97.12 121 SER A N 1
ATOM 909 C CA . SER A 1 121 ? -6.749 4.181 0.159 1.00 97.12 121 SER A CA 1
ATOM 910 C C . SER A 1 121 ? -5.854 4.660 -0.974 1.00 97.12 121 SER A C 1
ATOM 912 O O . SER A 1 121 ? -5.312 3.881 -1.763 1.00 97.12 121 SER A O 1
ATOM 914 N N . TYR A 1 122 ? -5.642 5.971 -1.018 1.00 98.00 122 TYR A N 1
ATOM 915 C CA . TYR A 1 122 ? -4.781 6.634 -1.981 1.00 98.00 122 TYR A CA 1
ATOM 916 C C . TYR A 1 122 ? -3.547 7.243 -1.310 1.00 98.00 122 TYR A C 1
ATOM 918 O O . TYR A 1 122 ? -3.657 8.069 -0.402 1.00 98.00 122 TYR A O 1
ATOM 926 N N . VAL A 1 123 ? -2.353 6.916 -1.818 1.00 98.69 123 VAL A N 1
ATOM 927 C CA . VAL A 1 123 ? -1.108 7.632 -1.487 1.00 98.69 123 VAL A CA 1
ATOM 928 C C . VAL A 1 123 ? -0.466 8.149 -2.767 1.00 98.69 123 VAL A C 1
ATOM 930 O O . VAL A 1 123 ? 0.027 7.386 -3.592 1.00 98.69 123 VAL A O 1
ATOM 933 N N . GLY A 1 124 ? -0.430 9.468 -2.918 1.00 98.00 124 GLY A N 1
ATOM 934 C CA . GLY A 1 124 ? 0.130 10.134 -4.086 1.00 98.00 124 GLY A CA 1
ATOM 935 C C . GLY A 1 124 ? 1.412 10.899 -3.786 1.00 98.00 124 GLY A C 1
ATOM 936 O O . GLY A 1 124 ? 1.449 11.695 -2.846 1.00 98.00 124 GLY A O 1
ATOM 937 N N . ASN A 1 125 ? 2.415 10.802 -4.659 1.00 97.88 125 ASN A N 1
ATOM 938 C CA . ASN A 1 125 ? 3.621 11.643 -4.619 1.00 97.88 125 ASN A CA 1
ATOM 939 C C . ASN A 1 125 ? 4.427 11.515 -3.307 1.00 97.88 125 ASN A C 1
ATOM 941 O O . ASN A 1 125 ? 4.955 12.512 -2.793 1.00 97.88 125 ASN A O 1
ATOM 945 N N . SER A 1 126 ? 4.470 10.315 -2.718 1.00 97.12 126 SER A N 1
ATOM 946 C CA . SER A 1 126 ? 5.263 10.061 -1.512 1.00 97.12 126 SER A CA 1
ATOM 947 C C . SER A 1 126 ? 6.753 10.117 -1.823 1.00 97.12 126 SER A C 1
ATOM 949 O O . SER A 1 126 ? 7.223 9.700 -2.882 1.00 97.12 126 SER A O 1
ATOM 951 N N . ARG A 1 127 ? 7.515 10.661 -0.879 1.00 96.00 127 ARG A N 1
ATOM 952 C CA . ARG A 1 127 ? 8.958 10.867 -1.026 1.00 96.00 127 ARG A CA 1
ATOM 953 C C . ARG A 1 127 ? 9.792 9.768 -0.376 1.00 96.00 127 ARG A C 1
ATOM 955 O O . ARG A 1 127 ? 11.014 9.805 -0.516 1.00 96.00 127 ARG A O 1
ATOM 962 N N . ASP A 1 128 ? 9.151 8.827 0.306 1.00 95.25 128 ASP A N 1
ATOM 963 C CA . ASP A 1 128 ? 9.745 7.588 0.801 1.00 95.25 128 ASP A CA 1
ATOM 964 C C . ASP A 1 128 ? 8.751 6.426 0.600 1.00 95.25 128 ASP A C 1
ATOM 966 O O . ASP A 1 128 ? 8.284 6.262 -0.533 1.00 95.25 128 ASP A O 1
ATOM 970 N N . ASP A 1 129 ? 8.415 5.632 1.617 1.00 97.44 129 ASP A N 1
ATOM 971 C CA . ASP A 1 129 ? 7.617 4.412 1.445 1.00 97.44 129 ASP A CA 1
ATOM 972 C C . ASP A 1 129 ? 6.104 4.725 1.303 1.00 97.44 129 ASP A C 1
ATOM 974 O O . ASP A 1 129 ? 5.542 5.565 2.005 1.00 97.44 129 ASP A O 1
ATOM 978 N N . ALA A 1 130 ? 5.395 4.086 0.368 1.00 98.50 130 ALA A N 1
ATOM 979 C CA . ALA A 1 130 ? 3.936 4.221 0.263 1.00 98.50 130 ALA A CA 1
ATOM 980 C C . ALA A 1 130 ? 3.247 3.571 1.468 1.00 98.50 130 ALA A C 1
ATOM 982 O O . ALA A 1 130 ? 2.391 4.184 2.114 1.00 98.50 130 ALA A O 1
ATOM 983 N N . VAL A 1 131 ? 3.690 2.352 1.780 1.00 98.62 131 VAL A N 1
ATOM 984 C CA . VAL A 1 131 ? 3.338 1.600 2.981 1.00 98.62 131 VAL A CA 1
ATOM 985 C C . VAL A 1 131 ? 4.623 1.109 3.630 1.00 98.62 131 VAL A C 1
ATOM 987 O O . VAL A 1 131 ? 5.491 0.565 2.950 1.00 98.62 131 VAL A O 1
ATOM 990 N N . GLU A 1 132 ? 4.733 1.276 4.939 1.00 96.44 132 GLU A N 1
ATOM 991 C CA . GLU A 1 132 ? 5.890 0.851 5.720 1.00 96.44 132 GLU A CA 1
ATOM 992 C C . GLU A 1 132 ? 5.439 -0.000 6.902 1.00 96.44 132 GLU A C 1
ATOM 994 O O . GLU A 1 132 ? 4.613 0.424 7.714 1.00 96.44 132 GLU A O 1
ATOM 999 N N . ASP A 1 133 ? 6.008 -1.195 6.986 1.00 94.88 133 ASP A N 1
ATOM 1000 C CA . ASP A 1 133 ? 5.829 -2.144 8.072 1.00 94.88 133 ASP A CA 1
ATOM 1001 C C . ASP A 1 133 ? 7.195 -2.641 8.553 1.00 94.88 133 ASP A C 1
ATOM 1003 O O . ASP A 1 133 ? 7.734 -3.637 8.065 1.00 94.88 133 ASP A O 1
ATOM 1007 N N . ASP A 1 134 ? 7.772 -1.933 9.518 1.00 90.06 134 ASP A N 1
ATOM 1008 C CA . ASP A 1 134 ? 9.060 -2.304 10.113 1.00 90.06 134 ASP A CA 1
ATOM 1009 C C . ASP A 1 134 ? 8.954 -3.545 11.020 1.00 90.06 134 ASP A C 1
ATOM 1011 O O . ASP A 1 134 ? 9.947 -4.251 11.220 1.00 90.06 134 ASP A O 1
ATOM 1015 N N . ASP A 1 135 ? 7.752 -3.829 11.536 1.00 91.44 135 ASP A N 1
ATOM 1016 C CA . ASP A 1 135 ? 7.474 -4.938 12.456 1.00 91.44 135 ASP A CA 1
ATOM 1017 C C . ASP A 1 135 ? 7.162 -6.256 11.717 1.00 91.44 135 ASP A C 1
ATOM 1019 O O . ASP A 1 135 ? 7.001 -7.289 12.371 1.00 91.44 135 ASP A O 1
ATOM 1023 N N . VAL A 1 136 ? 7.111 -6.236 10.375 1.00 91.00 136 VAL A N 1
ATOM 1024 C CA . VAL A 1 136 ? 6.846 -7.386 9.483 1.00 91.00 136 VAL A CA 1
ATOM 1025 C C . VAL A 1 136 ? 5.613 -8.199 9.879 1.00 91.00 136 VAL A C 1
ATOM 1027 O O . VAL A 1 136 ? 5.618 -9.437 9.854 1.00 91.00 136 VAL A O 1
ATOM 1030 N N . ILE A 1 137 ? 4.548 -7.504 10.266 1.00 92.31 137 ILE A N 1
ATOM 1031 C CA . ILE A 1 137 ? 3.271 -8.117 10.609 1.00 92.31 137 ILE A CA 1
ATOM 1032 C C . ILE A 1 137 ? 2.535 -8.621 9.359 1.00 92.31 137 ILE A C 1
ATOM 1034 O O . ILE A 1 137 ? 2.783 -8.203 8.229 1.00 92.31 137 ILE A O 1
ATOM 1038 N N . GLY A 1 138 ? 1.631 -9.583 9.549 1.00 93.06 138 GLY A N 1
ATOM 1039 C CA . GLY A 1 138 ? 0.759 -10.026 8.464 1.00 93.06 138 GLY A CA 1
ATOM 1040 C C . GLY A 1 138 ? -0.275 -8.954 8.118 1.00 93.06 138 GLY A C 1
ATOM 1041 O O . GLY A 1 138 ? -0.638 -8.131 8.957 1.00 93.06 138 GLY A O 1
ATOM 1042 N N . GLY A 1 139 ? -0.808 -8.976 6.902 1.00 94.75 139 GLY A N 1
ATOM 1043 C CA . GLY A 1 139 ? -1.858 -8.028 6.539 1.00 94.75 139 GLY A CA 1
ATOM 1044 C C . GLY A 1 139 ? -2.280 -8.079 5.084 1.00 94.75 139 GLY A C 1
ATOM 1045 O O . GLY A 1 139 ? -1.745 -8.855 4.294 1.00 94.75 139 GLY A O 1
ATOM 1046 N N . THR A 1 140 ? -3.253 -7.244 4.742 1.00 96.50 140 THR A N 1
ATOM 1047 C CA . THR A 1 140 ? -3.775 -7.119 3.380 1.00 96.50 140 THR A CA 1
ATOM 1048 C C . THR A 1 140 ? -3.765 -5.660 2.942 1.00 96.50 140 THR A C 1
ATOM 1050 O O . THR A 1 140 ? -4.175 -4.773 3.685 1.00 96.50 140 THR A O 1
ATOM 1053 N N . ILE A 1 141 ? -3.302 -5.413 1.721 1.00 98.31 141 ILE A N 1
ATOM 1054 C CA . ILE A 1 141 ? -3.465 -4.152 1.004 1.00 98.31 141 ILE A CA 1
ATOM 1055 C C . ILE A 1 141 ? -4.432 -4.428 -0.142 1.00 98.31 141 ILE A C 1
ATOM 1057 O O . ILE A 1 141 ? -4.086 -5.160 -1.074 1.00 98.31 141 ILE A O 1
ATOM 1061 N N . LYS A 1 142 ? -5.629 -3.855 -0.069 1.00 93.88 142 LYS A N 1
ATOM 1062 C CA . LYS A 1 142 ? -6.727 -4.141 -0.988 1.00 93.88 142 LYS A CA 1
ATOM 1063 C C . LYS A 1 142 ? -7.181 -2.885 -1.713 1.00 93.88 142 LYS A C 1
ATOM 1065 O O . LYS A 1 142 ? -7.233 -1.823 -1.105 1.00 93.88 142 LYS A O 1
ATOM 1070 N N . ASP A 1 143 ? -7.468 -3.007 -3.006 1.00 93.88 143 ASP A N 1
ATOM 1071 C CA . ASP A 1 143 ? -8.118 -1.968 -3.826 1.00 93.88 143 ASP A CA 1
ATOM 1072 C C . ASP A 1 143 ? -7.597 -0.542 -3.557 1.00 93.88 143 ASP A C 1
ATOM 1074 O O . ASP A 1 143 ? -8.339 0.418 -3.394 1.00 93.88 143 ASP A O 1
ATOM 1078 N N . SER A 1 144 ? -6.277 -0.409 -3.425 1.00 98.00 144 SER A N 1
ATOM 1079 C CA . SER A 1 144 ? -5.622 0.838 -3.027 1.00 98.00 144 SER A CA 1
ATOM 1080 C C . SER A 1 144 ? -4.696 1.319 -4.135 1.00 98.00 144 SER A C 1
ATOM 1082 O O . SER A 1 144 ? -4.016 0.519 -4.792 1.00 98.00 144 SER A O 1
ATOM 1084 N N . LEU A 1 145 ? -4.646 2.638 -4.325 1.00 98.56 145 LEU A N 1
ATOM 1085 C CA . LEU A 1 145 ? -3.832 3.292 -5.344 1.00 98.56 145 LEU A CA 1
ATOM 1086 C C . LEU A 1 145 ? -2.671 4.068 -4.719 1.00 98.56 145 LEU A C 1
ATOM 1088 O O . LEU A 1 145 ? -2.833 5.114 -4.096 1.00 98.56 145 LEU A O 1
ATOM 1092 N N . PHE A 1 146 ? -1.457 3.613 -4.995 1.00 98.81 146 PHE A N 1
ATOM 1093 C CA . PHE A 1 146 ? -0.224 4.307 -4.656 1.00 98.81 146 PHE A CA 1
ATOM 1094 C C . PHE A 1 146 ? 0.402 4.871 -5.932 1.00 98.81 146 PHE A C 1
ATOM 1096 O O . PHE A 1 146 ? 1.026 4.139 -6.696 1.00 98.81 146 PHE A O 1
ATOM 1103 N N . ASP A 1 147 ? 0.218 6.163 -6.211 1.00 98.44 147 ASP A N 1
ATOM 1104 C CA . ASP A 1 147 ? 0.631 6.788 -7.476 1.00 98.44 147 ASP A CA 1
ATOM 1105 C C . ASP A 1 147 ? 1.820 7.734 -7.295 1.00 98.44 147 ASP A C 1
ATOM 1107 O O . ASP A 1 147 ? 1.807 8.658 -6.481 1.00 98.44 147 ASP A O 1
ATOM 1111 N N . HIS A 1 148 ? 2.841 7.545 -8.127 1.00 98.38 148 HIS A N 1
ATOM 1112 C CA . HIS A 1 148 ? 4.063 8.343 -8.126 1.00 98.38 148 HIS A CA 1
ATOM 1113 C C . HIS A 1 148 ? 4.807 8.312 -6.775 1.00 98.38 148 HIS A C 1
ATOM 1115 O O . HIS A 1 148 ? 5.244 9.340 -6.268 1.00 98.38 148 HIS A O 1
ATOM 1121 N N . VAL A 1 149 ? 4.950 7.128 -6.180 1.00 98.50 149 VAL A N 1
ATOM 1122 C CA . VAL A 1 149 ? 5.620 6.930 -4.882 1.00 98.50 149 VAL A CA 1
ATOM 1123 C C . VAL A 1 149 ? 7.110 6.626 -5.058 1.00 98.50 149 VAL A C 1
ATOM 1125 O O . VAL A 1 149 ? 7.494 5.934 -6.004 1.00 98.50 149 VAL A O 1
ATOM 1128 N N . PHE A 1 150 ? 7.976 7.150 -4.184 1.00 98.19 150 PHE A N 1
ATOM 1129 C CA . PHE A 1 150 ? 9.420 6.907 -4.295 1.00 98.19 150 PHE A CA 1
ATOM 1130 C C . PHE A 1 150 ? 9.764 5.437 -4.036 1.00 98.19 150 PHE A C 1
ATOM 1132 O O . PHE A 1 150 ? 10.428 4.814 -4.860 1.00 98.19 150 PHE A O 1
ATOM 1139 N N . SER A 1 151 ? 9.296 4.876 -2.926 1.00 97.62 151 SER A N 1
ATOM 1140 C CA . SER A 1 151 ? 9.358 3.450 -2.601 1.00 97.62 151 SER A CA 1
ATOM 1141 C C . SER A 1 151 ? 7.929 2.935 -2.407 1.00 97.62 151 SER A C 1
ATOM 1143 O O . SER A 1 151 ? 7.049 3.689 -2.001 1.00 97.62 151 SER A O 1
ATOM 1145 N N . GLY A 1 152 ? 7.669 1.674 -2.752 1.00 98.38 152 GLY A N 1
ATOM 1146 C CA . GLY A 1 152 ? 6.326 1.104 -2.656 1.00 98.38 152 GLY A CA 1
ATOM 1147 C C . GLY A 1 152 ? 6.043 0.568 -1.257 1.00 98.38 152 GLY A C 1
ATOM 1148 O O . GLY A 1 152 ? 5.916 1.342 -0.313 1.00 98.38 152 GLY A O 1
ATOM 1149 N N . VAL A 1 153 ? 5.946 -0.754 -1.129 1.00 98.31 153 VAL A N 1
ATOM 1150 C CA . VAL A 1 153 ? 5.711 -1.422 0.158 1.00 98.31 153 VAL A CA 1
ATOM 1151 C C . VAL A 1 153 ? 7.051 -1.833 0.771 1.00 98.31 153 VAL A C 1
ATOM 1153 O O . VAL A 1 153 ? 7.795 -2.628 0.184 1.00 98.31 153 VAL A O 1
ATOM 1156 N N . SER A 1 154 ? 7.365 -1.284 1.941 1.00 95.62 154 SER A N 1
ATOM 1157 C CA . SER A 1 154 ? 8.543 -1.620 2.740 1.00 95.62 154 SER A CA 1
ATOM 1158 C C . SER A 1 154 ? 8.168 -2.569 3.863 1.00 95.62 154 SER A C 1
ATOM 1160 O O . SER A 1 154 ? 7.314 -2.240 4.679 1.00 95.62 154 SER A O 1
ATOM 1162 N N . LEU A 1 155 ? 8.816 -3.733 3.891 1.00 92.75 155 LEU A N 1
ATOM 1163 C CA . LEU A 1 155 ? 8.599 -4.792 4.868 1.00 92.75 155 LEU A CA 1
ATOM 1164 C C . LEU A 1 155 ? 9.926 -5.104 5.563 1.00 92.75 155 LEU A C 1
ATOM 1166 O O . LEU A 1 155 ? 10.828 -5.725 4.987 1.00 92.75 155 LEU A O 1
ATOM 1170 N N . GLY A 1 156 ? 10.007 -4.669 6.814 1.00 79.31 156 GLY A N 1
ATOM 1171 C CA . GLY A 1 156 ? 11.110 -4.901 7.728 1.00 79.31 156 GLY A CA 1
ATOM 1172 C C . GLY A 1 156 ? 12.274 -3.940 7.545 1.00 79.31 156 GLY A C 1
ATOM 1173 O O . GLY A 1 156 ? 12.864 -3.855 6.471 1.00 79.31 156 GLY A O 1
ATOM 1174 N N . ASP A 1 157 ? 12.664 -3.304 8.647 1.00 69.94 157 ASP A N 1
ATOM 1175 C CA . ASP A 1 157 ? 13.950 -2.621 8.819 1.00 69.94 157 ASP A CA 1
ATOM 1176 C C . ASP A 1 157 ? 14.764 -3.175 10.018 1.00 69.94 157 ASP A C 1
ATOM 1178 O O . ASP A 1 157 ? 15.928 -2.808 10.203 1.00 69.94 157 ASP A O 1
ATOM 1182 N N . GLY A 1 158 ? 14.181 -4.109 10.795 1.00 63.12 158 GLY A N 1
ATOM 1183 C CA . GLY A 1 158 ? 14.692 -4.585 12.089 1.00 63.12 158 GLY A CA 1
ATOM 1184 C C . GLY A 1 158 ? 14.904 -6.105 12.241 1.00 63.12 158 GLY A C 1
ATOM 1185 O O . GLY A 1 158 ? 15.000 -6.852 11.276 1.00 63.12 158 GLY A O 1
ATOM 1186 N N . GLU A 1 159 ? 15.012 -6.576 13.491 1.00 71.44 159 GLU A N 1
ATOM 1187 C CA . GLU A 1 159 ? 15.291 -7.986 13.852 1.00 71.44 159 GLU A CA 1
ATOM 1188 C C . GLU A 1 159 ? 14.020 -8.825 14.130 1.00 71.44 159 GLU A C 1
ATOM 1190 O O . GLU A 1 159 ? 14.117 -9.933 14.663 1.00 71.44 159 GLU A O 1
ATOM 1195 N N . VAL A 1 160 ? 12.825 -8.296 13.834 1.00 84.56 160 VAL A N 1
ATOM 1196 C CA . VAL A 1 160 ? 11.549 -8.983 14.107 1.00 84.56 160 VAL A CA 1
ATOM 1197 C C . VAL A 1 160 ? 11.328 -10.105 13.097 1.00 84.56 160 VAL A C 1
ATOM 1199 O O . VAL A 1 160 ? 11.517 -9.918 11.900 1.00 84.56 160 VAL A O 1
ATOM 1202 N N . ASP A 1 161 ? 10.939 -11.283 13.588 1.00 87.94 161 ASP A N 1
ATOM 1203 C CA . ASP A 1 161 ? 10.763 -12.461 12.749 1.00 87.94 161 ASP A CA 1
ATOM 1204 C C . ASP A 1 161 ? 9.335 -12.592 12.205 1.00 87.94 161 ASP A C 1
ATOM 1206 O O . ASP A 1 161 ? 8.426 -13.024 12.916 1.00 87.94 161 ASP A O 1
ATOM 1210 N N . GLY A 1 162 ? 9.166 -12.239 10.931 1.00 90.00 162 GLY A N 1
ATOM 1211 C CA . GLY A 1 162 ? 7.911 -12.316 10.193 1.00 90.00 162 GLY A CA 1
ATOM 1212 C C . GLY A 1 162 ? 7.821 -13.505 9.237 1.00 90.00 162 GLY A C 1
ATOM 1213 O O . GLY A 1 162 ? 6.905 -13.524 8.422 1.00 90.00 162 GLY A O 1
ATOM 1214 N N . HIS A 1 163 ? 8.713 -14.508 9.288 1.00 90.25 163 HIS A N 1
ATOM 1215 C CA . HIS A 1 163 ? 8.748 -15.564 8.255 1.00 90.25 163 HIS A CA 1
ATOM 1216 C C . HIS A 1 163 ? 7.457 -16.385 8.122 1.00 90.25 163 HIS A C 1
ATOM 1218 O O . HIS A 1 163 ? 7.213 -16.979 7.071 1.00 90.25 163 HIS A O 1
ATOM 1224 N N . ASN A 1 164 ? 6.650 -16.442 9.186 1.00 90.25 164 ASN A N 1
ATOM 1225 C CA . ASN A 1 164 ? 5.350 -17.118 9.196 1.00 90.25 164 ASN A CA 1
ATOM 1226 C C . ASN A 1 164 ? 4.182 -16.196 8.826 1.00 90.25 164 ASN A C 1
ATOM 1228 O O . ASN A 1 164 ? 3.059 -16.674 8.683 1.00 90.25 164 ASN A O 1
ATOM 1232 N N . ASN A 1 165 ? 4.432 -14.898 8.683 1.00 93.06 165 ASN A N 1
ATOM 1233 C CA . ASN A 1 165 ? 3.421 -13.933 8.294 1.00 93.06 165 ASN A CA 1
ATOM 1234 C C . ASN A 1 165 ? 3.279 -13.903 6.772 1.00 93.06 165 ASN A C 1
ATOM 1236 O O . ASN A 1 165 ? 4.188 -14.266 6.018 1.00 93.06 165 ASN A O 1
ATOM 1240 N N . THR A 1 166 ? 2.112 -13.454 6.327 1.00 95.19 166 THR A N 1
ATOM 1241 C CA . THR A 1 166 ? 1.813 -13.227 4.915 1.00 95.19 166 THR A CA 1
ATOM 1242 C C . THR A 1 166 ? 1.289 -11.813 4.743 1.00 95.19 166 THR A C 1
ATOM 1244 O O . THR A 1 166 ? 0.437 -11.375 5.519 1.00 95.19 166 THR A O 1
ATOM 1247 N N . VAL A 1 167 ? 1.802 -11.119 3.729 1.00 97.31 167 VAL A N 1
ATOM 1248 C CA . VAL A 1 167 ? 1.242 -9.855 3.255 1.00 97.31 167 VAL A CA 1
ATOM 1249 C C . VAL A 1 167 ? 0.606 -10.097 1.893 1.00 97.31 167 VAL A C 1
ATOM 1251 O O . VAL A 1 167 ? 1.278 -10.524 0.949 1.00 97.31 167 VAL A O 1
ATOM 1254 N N . THR A 1 168 ? -0.691 -9.830 1.805 1.00 98.12 168 THR A N 1
ATOM 1255 C CA . THR A 1 168 ? -1.474 -9.979 0.580 1.00 98.12 168 THR A CA 1
ATOM 1256 C C . THR A 1 168 ? -1.697 -8.622 -0.059 1.00 98.12 168 THR A C 1
ATOM 1258 O O . THR A 1 168 ? -2.212 -7.707 0.574 1.00 98.12 168 THR A O 1
ATOM 1261 N N . MET A 1 169 ? -1.339 -8.491 -1.329 1.00 98.50 169 MET A N 1
ATOM 1262 C CA . MET A 1 169 ? -1.745 -7.380 -2.175 1.00 98.50 169 MET A CA 1
ATOM 1263 C C . MET A 1 169 ? -2.827 -7.887 -3.128 1.00 98.50 169 MET A C 1
ATOM 1265 O O . MET A 1 169 ? -2.583 -8.818 -3.898 1.00 98.50 169 MET A O 1
ATOM 1269 N N . ASP A 1 170 ? -4.009 -7.282 -3.063 1.00 95.56 170 ASP A N 1
ATOM 1270 C CA . ASP A 1 170 ? -5.196 -7.702 -3.811 1.00 95.56 170 ASP A CA 1
ATOM 1271 C C . ASP A 1 170 ? -5.832 -6.499 -4.518 1.00 95.56 170 ASP A C 1
ATOM 1273 O O . ASP A 1 170 ? -6.288 -5.548 -3.885 1.00 95.56 170 ASP A O 1
ATOM 1277 N N . GLY A 1 171 ? -5.776 -6.472 -5.849 1.00 94.56 171 GLY A N 1
ATOM 1278 C CA . GLY A 1 171 ? -6.241 -5.330 -6.642 1.00 94.56 171 GLY A CA 1
ATOM 1279 C C . GLY A 1 171 ? -5.421 -4.047 -6.445 1.00 94.56 171 GLY A C 1
ATOM 1280 O O . GLY A 1 171 ? -5.833 -2.977 -6.883 1.00 94.56 171 GLY A O 1
ATOM 1281 N N . MET A 1 172 ? -4.250 -4.124 -5.801 1.00 98.50 172 MET A N 1
ATOM 1282 C CA . MET A 1 172 ? -3.399 -2.960 -5.543 1.00 98.50 172 MET A CA 1
ATOM 1283 C C . MET A 1 172 ? -2.836 -2.374 -6.847 1.00 98.50 172 MET A C 1
ATOM 1285 O O . MET A 1 172 ? -2.272 -3.088 -7.686 1.00 98.50 172 MET A O 1
ATOM 1289 N N . LEU A 1 173 ? -2.892 -1.047 -6.971 1.00 98.88 173 LEU A N 1
ATOM 1290 C CA . LEU A 1 173 ? -2.233 -0.280 -8.025 1.00 98.88 173 LEU A CA 1
ATOM 1291 C C . LEU A 1 173 ? -1.026 0.468 -7.441 1.00 98.88 173 LEU A C 1
ATOM 1293 O O . LEU A 1 173 ? -1.186 1.358 -6.615 1.00 98.88 173 LEU A O 1
ATOM 1297 N N . LEU A 1 174 ? 0.188 0.158 -7.895 1.00 98.94 174 LEU A N 1
ATOM 1298 C CA . LEU A 1 174 ? 1.431 0.762 -7.405 1.00 98.94 174 LEU A CA 1
ATOM 1299 C C . LEU A 1 174 ? 2.244 1.364 -8.556 1.00 98.94 174 LEU A C 1
ATOM 1301 O O . LEU A 1 174 ? 2.817 0.640 -9.362 1.00 98.94 174 LEU A O 1
ATOM 1305 N N . GLY A 1 175 ? 2.339 2.688 -8.620 1.00 98.81 175 GLY A N 1
ATOM 1306 C CA . GLY A 1 175 ? 3.130 3.430 -9.598 1.00 98.81 175 GLY A CA 1
ATOM 1307 C C . GLY A 1 175 ? 4.331 4.123 -8.967 1.00 98.81 175 GLY A C 1
ATOM 1308 O O . GLY A 1 175 ? 4.178 5.059 -8.188 1.00 98.81 175 GLY A O 1
ATOM 1309 N N . MET A 1 176 ? 5.535 3.726 -9.364 1.00 98.81 176 MET A N 1
ATOM 1310 C CA . MET A 1 176 ? 6.783 4.313 -8.885 1.00 98.81 176 MET A CA 1
ATOM 1311 C C . MET A 1 176 ? 7.064 5.664 -9.551 1.00 98.81 176 MET A C 1
ATOM 1313 O O . MET A 1 176 ? 6.965 5.800 -10.773 1.00 98.81 176 MET A O 1
ATOM 1317 N N . GLY A 1 177 ? 7.459 6.654 -8.752 1.00 97.50 177 GLY A N 1
ATOM 1318 C CA . GLY A 1 177 ? 7.816 8.006 -9.182 1.00 97.50 177 GLY A CA 1
ATOM 1319 C C . GLY A 1 177 ? 9.298 8.311 -8.981 1.00 97.50 177 GLY A C 1
ATOM 1320 O O . GLY A 1 177 ? 9.868 8.030 -7.927 1.00 97.50 177 GLY A O 1
ATOM 1321 N N . GLU A 1 178 ? 9.939 8.897 -9.992 1.00 97.88 178 GLU A N 1
ATOM 1322 C CA . GLU A 1 178 ? 11.338 9.312 -9.890 1.00 97.88 178 GLU A CA 1
ATOM 1323 C C . GLU A 1 178 ? 11.483 10.609 -9.090 1.00 97.88 178 GLU A C 1
ATOM 1325 O O . GLU A 1 178 ? 10.869 11.631 -9.397 1.00 97.88 178 GLU A O 1
ATOM 1330 N N . TYR A 1 179 ? 12.413 10.602 -8.143 1.00 97.62 179 TYR A N 1
ATOM 1331 C CA . TYR A 1 179 ? 12.839 11.777 -7.402 1.00 97.62 179 TYR A CA 1
ATOM 1332 C C . TYR A 1 179 ? 14.356 11.915 -7.422 1.00 97.62 179 TYR A C 1
ATOM 1334 O O . TYR A 1 179 ? 15.103 10.960 -7.637 1.00 97.62 179 TYR A O 1
ATOM 1342 N N . LEU A 1 180 ? 14.827 13.137 -7.183 1.00 97.12 180 LEU A N 1
ATOM 1343 C CA . LEU A 1 180 ? 16.252 13.395 -7.060 1.00 97.12 180 LEU A CA 1
ATOM 1344 C C . LEU A 1 180 ? 16.773 12.755 -5.768 1.00 97.12 180 LEU A C 1
ATOM 1346 O O . LEU A 1 180 ? 16.320 13.110 -4.680 1.00 97.12 180 LEU A O 1
ATOM 1350 N N . ARG A 1 181 ? 17.751 11.857 -5.882 1.00 95.81 181 ARG A N 1
ATOM 1351 C CA . ARG A 1 181 ? 18.475 11.265 -4.754 1.00 95.81 181 ARG A CA 1
ATOM 1352 C C . ARG A 1 181 ? 19.949 11.124 -5.108 1.00 95.81 181 ARG A C 1
ATOM 1354 O O . ARG A 1 181 ? 20.279 10.523 -6.127 1.00 95.81 181 ARG A O 1
ATOM 1361 N N . LYS A 1 182 ? 20.852 11.642 -4.271 1.00 95.19 182 LYS A N 1
ATOM 1362 C CA . LYS A 1 182 ? 22.310 11.619 -4.537 1.00 95.19 182 LYS A CA 1
ATOM 1363 C C . LYS A 1 182 ? 22.660 12.224 -5.907 1.00 95.19 182 LYS A C 1
ATOM 1365 O O . LYS A 1 182 ? 23.568 11.751 -6.590 1.00 95.19 182 LYS A O 1
ATOM 1370 N N . GLY A 1 183 ? 21.934 13.263 -6.318 1.00 95.62 183 GLY A N 1
ATOM 1371 C CA . GLY A 1 183 ? 22.143 13.964 -7.585 1.00 95.62 183 GLY A CA 1
ATOM 1372 C C . GLY A 1 183 ? 21.638 13.251 -8.845 1.00 95.62 183 GLY A C 1
ATOM 1373 O O . GLY A 1 183 ? 21.876 13.764 -9.937 1.00 95.62 183 GLY A O 1
ATOM 1374 N N . VAL A 1 184 ? 20.944 12.114 -8.731 1.00 95.81 184 VAL A N 1
ATOM 1375 C CA . VAL A 1 184 ? 20.342 11.395 -9.868 1.00 95.81 184 VAL A CA 1
ATOM 1376 C C . VAL A 1 184 ? 18.834 11.247 -9.690 1.00 95.81 184 VAL A C 1
ATOM 1378 O O . VAL A 1 184 ? 18.359 11.047 -8.575 1.00 95.81 184 VAL A O 1
ATOM 1381 N N . MET A 1 185 ? 18.082 11.382 -10.786 1.00 96.81 185 MET A N 1
ATOM 1382 C CA . MET A 1 185 ? 16.660 11.031 -10.810 1.00 96.81 185 MET A CA 1
ATOM 1383 C C . MET A 1 185 ? 16.546 9.515 -10.813 1.00 96.81 185 MET A C 1
ATOM 1385 O O . MET A 1 185 ? 17.217 8.856 -11.604 1.00 96.81 185 MET A O 1
ATOM 1389 N N . THR A 1 186 ? 15.779 8.985 -9.873 1.00 97.06 186 THR A N 1
ATOM 1390 C CA . THR A 1 186 ? 15.568 7.549 -9.711 1.00 97.06 186 THR A CA 1
ATOM 1391 C C . THR A 1 186 ? 14.413 7.320 -8.742 1.00 97.06 186 THR A C 1
ATOM 1393 O O . THR A 1 186 ? 13.966 8.254 -8.078 1.00 97.06 186 THR A O 1
ATOM 1396 N N . HIS A 1 187 ? 13.954 6.084 -8.604 1.00 97.81 187 HIS A N 1
ATOM 1397 C CA . HIS A 1 187 ? 13.042 5.688 -7.535 1.00 97.81 187 HIS A CA 1
ATOM 1398 C C . HIS A 1 187 ? 13.654 4.586 -6.658 1.00 97.81 187 HIS A C 1
ATOM 1400 O O . HIS A 1 187 ? 14.748 4.075 -6.923 1.00 97.81 187 HIS A O 1
ATOM 1406 N N . GLY A 1 188 ? 12.987 4.277 -5.554 1.00 96.88 188 GLY A N 1
ATOM 1407 C CA . GLY A 1 188 ? 13.254 3.144 -4.678 1.00 96.88 188 GLY A CA 1
ATOM 1408 C C . GLY A 1 188 ? 12.740 1.824 -5.251 1.00 96.88 188 GLY A C 1
ATOM 1409 O O . GLY A 1 188 ? 12.494 1.687 -6.451 1.00 96.88 188 GLY A O 1
ATOM 1410 N N . SER A 1 189 ? 12.600 0.820 -4.391 1.00 97.12 189 SER A N 1
ATOM 1411 C CA . SER A 1 189 ? 12.058 -0.478 -4.800 1.00 97.12 189 SER A CA 1
ATOM 1412 C C . SER A 1 189 ? 10.526 -0.456 -4.738 1.00 97.12 189 SER A C 1
ATOM 1414 O O . SER A 1 189 ? 9.998 0.094 -3.771 1.00 97.12 189 SER A O 1
ATOM 1416 N N . PRO A 1 190 ? 9.802 -1.078 -5.691 1.00 98.38 190 PRO A N 1
ATOM 1417 C CA . PRO A 1 190 ? 8.368 -1.339 -5.534 1.00 98.38 190 PRO A CA 1
ATOM 1418 C C . PRO A 1 190 ? 8.057 -2.154 -4.276 1.00 98.38 190 PRO A C 1
ATOM 1420 O O . PRO A 1 190 ? 7.115 -1.851 -3.555 1.00 98.38 190 PRO A O 1
ATOM 1423 N N . PHE A 1 191 ? 8.898 -3.146 -3.986 1.00 97.69 191 PHE A N 1
ATOM 1424 C CA . PHE A 1 191 ? 8.812 -3.976 -2.788 1.00 97.69 191 PHE A CA 1
ATOM 1425 C C . PHE A 1 191 ? 10.188 -4.033 -2.136 1.00 97.69 191 PHE A C 1
ATOM 1427 O O . PHE A 1 191 ? 11.182 -4.395 -2.778 1.00 97.69 191 PHE A O 1
ATOM 1434 N N . LYS A 1 192 ? 10.273 -3.590 -0.887 1.00 93.38 192 LYS A N 1
ATOM 1435 C CA . LYS A 1 192 ? 11.525 -3.398 -0.156 1.00 93.38 192 LYS A CA 1
ATOM 1436 C C . LYS A 1 192 ? 11.544 -4.360 1.029 1.00 93.38 192 LYS A C 1
ATOM 1438 O O . LYS A 1 192 ? 10.959 -4.068 2.059 1.00 93.38 192 LYS A O 1
ATOM 1443 N N . LEU A 1 193 ? 12.199 -5.508 0.851 1.00 91.00 193 LEU A N 1
ATOM 1444 C CA . LEU A 1 193 ? 12.452 -6.482 1.917 1.00 91.00 193 LEU A CA 1
ATOM 1445 C C . LEU A 1 193 ? 13.927 -6.413 2.313 1.00 91.00 193 LEU A C 1
ATOM 1447 O O . LEU A 1 193 ? 14.799 -6.807 1.525 1.00 91.00 193 LEU A O 1
ATOM 1451 N N . ASP A 1 194 ? 14.210 -5.897 3.510 1.00 76.56 194 ASP A N 1
ATOM 1452 C CA . ASP A 1 194 ? 15.582 -5.551 3.902 1.00 76.56 194 ASP A CA 1
ATOM 1453 C C . ASP A 1 194 ? 16.328 -6.669 4.648 1.00 76.56 194 ASP A C 1
ATOM 1455 O O . ASP A 1 194 ? 17.562 -6.640 4.668 1.00 76.56 194 ASP A O 1
ATOM 1459 N N . ASN A 1 195 ? 15.634 -7.678 5.195 1.00 70.50 195 ASN A N 1
ATOM 1460 C CA . ASN A 1 195 ? 16.237 -8.605 6.157 1.00 70.50 195 ASN A CA 1
ATOM 1461 C C . ASN A 1 195 ? 16.238 -10.085 5.746 1.00 70.50 195 ASN A C 1
ATOM 1463 O O . ASN A 1 195 ? 15.202 -10.729 5.585 1.00 70.50 195 ASN A O 1
ATOM 1467 N N . GLY A 1 196 ? 17.454 -10.641 5.702 1.00 63.59 196 GLY A N 1
ATOM 1468 C CA . GLY A 1 196 ? 17.719 -12.070 5.539 1.00 63.59 196 GLY A CA 1
ATOM 1469 C C . GLY A 1 196 ? 17.700 -12.566 4.088 1.00 63.59 196 GLY A C 1
ATOM 1470 O O . GLY A 1 196 ? 17.301 -11.861 3.176 1.00 63.59 196 GLY A O 1
ATOM 1471 N N . THR A 1 197 ? 18.233 -13.773 3.880 1.00 62.69 197 THR A N 1
ATOM 1472 C CA . THR A 1 197 ? 18.040 -14.620 2.686 1.00 62.69 197 THR A CA 1
ATOM 1473 C C . THR A 1 197 ? 18.234 -16.080 3.112 1.00 62.69 197 THR A C 1
ATOM 1475 O O . THR A 1 197 ? 18.989 -16.373 4.050 1.00 62.69 197 THR A O 1
ATOM 1478 N N . GLY A 1 198 ? 17.580 -17.022 2.431 1.00 67.12 198 GLY A N 1
ATOM 1479 C CA . GLY A 1 198 ? 17.742 -18.451 2.712 1.00 67.12 198 GLY A CA 1
ATOM 1480 C C . GLY A 1 198 ? 17.281 -18.838 4.124 1.00 67.12 198 GLY A C 1
ATOM 1481 O O . GLY A 1 198 ? 16.167 -18.538 4.519 1.00 67.12 198 GLY A O 1
ATOM 1482 N N . ALA A 1 199 ? 18.123 -19.532 4.897 1.00 70.19 199 ALA A N 1
ATOM 1483 C CA . ALA A 1 199 ? 17.736 -20.065 6.212 1.00 70.19 199 ALA A CA 1
ATOM 1484 C C . ALA A 1 199 ? 17.590 -19.010 7.330 1.00 70.19 199 ALA A C 1
ATOM 1486 O O . ALA A 1 199 ? 17.078 -19.339 8.393 1.00 70.19 199 ALA A O 1
ATOM 1487 N N . ASN A 1 200 ? 18.057 -17.778 7.103 1.00 79.19 200 ASN A N 1
ATOM 1488 C CA . ASN A 1 200 ? 17.958 -16.663 8.057 1.00 79.19 200 ASN A CA 1
ATOM 1489 C C . ASN A 1 200 ? 16.971 -15.590 7.568 1.00 79.19 200 ASN A C 1
ATOM 1491 O O . ASN A 1 200 ? 17.067 -14.430 7.962 1.00 79.19 200 ASN A O 1
ATOM 1495 N N . ASP A 1 201 ? 16.122 -15.949 6.613 1.00 86.75 201 ASP A N 1
ATOM 1496 C CA . ASP A 1 201 ? 15.128 -15.065 6.030 1.00 86.75 201 ASP A CA 1
ATOM 1497 C C . ASP A 1 201 ? 13.930 -14.937 6.967 1.00 86.75 201 ASP A C 1
ATOM 1499 O O . ASP A 1 201 ? 13.208 -15.903 7.206 1.00 86.75 201 ASP A O 1
ATOM 1503 N N . ILE A 1 202 ? 13.769 -13.731 7.499 1.00 89.19 202 ILE A N 1
ATOM 1504 C CA . ILE A 1 202 ? 12.727 -13.363 8.458 1.00 89.19 202 ILE A CA 1
ATOM 1505 C C . ILE A 1 202 ? 11.616 -12.526 7.812 1.00 89.19 202 ILE A C 1
ATOM 1507 O O . ILE A 1 202 ? 10.743 -12.013 8.505 1.00 89.19 202 ILE A O 1
ATOM 1511 N N . SER A 1 203 ? 11.651 -12.371 6.486 1.00 91.88 203 SER A N 1
ATOM 1512 C CA . SER A 1 203 ? 10.652 -11.597 5.751 1.00 91.88 203 SER A CA 1
ATOM 1513 C C . SER A 1 203 ? 9.349 -12.394 5.595 1.00 91.88 203 SER A C 1
ATOM 1515 O O . SER A 1 20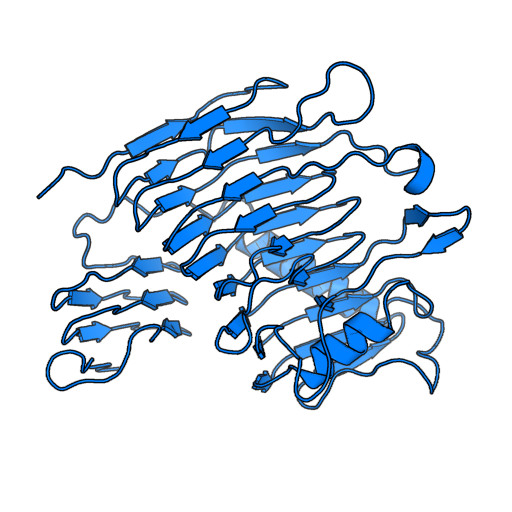3 ? 9.402 -13.625 5.470 1.00 91.88 203 SER A O 1
ATOM 1517 N N . PRO A 1 204 ? 8.183 -11.731 5.532 1.00 93.44 204 PRO A N 1
ATOM 1518 C CA . PRO A 1 204 ? 6.908 -12.401 5.297 1.00 93.44 204 PRO A CA 1
ATOM 1519 C C . PRO A 1 204 ? 6.826 -12.996 3.885 1.00 93.44 204 PRO A C 1
ATOM 1521 O O . PRO A 1 204 ? 7.575 -12.620 2.977 1.00 93.44 204 PRO A O 1
ATOM 1524 N N . SER A 1 205 ? 5.903 -13.938 3.699 1.00 95.31 205 SER A N 1
ATOM 1525 C CA . SER A 1 205 ? 5.502 -14.403 2.366 1.00 95.31 205 SER A CA 1
ATOM 1526 C C . SER A 1 205 ? 4.611 -13.360 1.691 1.00 95.31 205 SER A C 1
ATOM 1528 O O . SER A 1 205 ? 3.855 -12.665 2.367 1.00 95.31 205 SER A O 1
ATOM 1530 N N . LEU A 1 206 ? 4.687 -13.251 0.365 1.00 97.69 206 LEU A N 1
ATOM 1531 C CA . LEU A 1 206 ? 3.930 -12.258 -0.404 1.00 97.69 206 LEU A CA 1
ATOM 1532 C C . LEU A 1 206 ? 2.922 -12.923 -1.334 1.00 97.69 206 LEU A C 1
ATOM 1534 O O . LEU A 1 206 ? 3.258 -13.879 -2.042 1.00 97.69 206 LEU A O 1
ATOM 1538 N N . HIS A 1 207 ? 1.699 -12.404 -1.341 1.00 98.50 207 HIS A N 1
ATOM 1539 C CA . HIS A 1 207 ? 0.652 -12.788 -2.283 1.00 98.50 207 HIS A CA 1
ATOM 1540 C C . HIS A 1 207 ? 0.329 -11.589 -3.176 1.00 98.50 207 HIS A C 1
ATOM 1542 O O . HIS A 1 207 ? 0.116 -10.489 -2.677 1.00 98.50 207 HIS A O 1
ATOM 1548 N N . PHE A 1 208 ? 0.287 -11.803 -4.490 1.00 98.44 208 PHE A N 1
ATOM 1549 C CA . PHE A 1 208 ? -0.077 -10.781 -5.472 1.00 98.44 208 PHE A CA 1
ATOM 1550 C C . PHE A 1 208 ? -1.268 -11.251 -6.301 1.00 98.44 208 PHE A C 1
ATOM 1552 O O . PHE A 1 208 ? -1.148 -12.195 -7.087 1.00 98.44 208 PHE A O 1
ATOM 1559 N N . ILE A 1 209 ? -2.404 -10.588 -6.144 1.00 97.00 209 ILE A N 1
ATOM 1560 C CA . ILE A 1 209 ? -3.663 -10.966 -6.782 1.00 97.00 209 ILE A CA 1
ATOM 1561 C C . ILE A 1 209 ? -4.197 -9.748 -7.525 1.00 97.00 209 ILE A C 1
ATOM 1563 O O . ILE A 1 209 ? -4.359 -8.686 -6.932 1.00 97.00 209 ILE A O 1
ATOM 1567 N N . ASP A 1 210 ? -4.414 -9.879 -8.836 1.00 96.50 210 ASP A N 1
ATOM 1568 C CA . ASP A 1 210 ? -4.992 -8.827 -9.689 1.00 96.50 210 ASP A CA 1
ATOM 1569 C C . ASP A 1 210 ? -4.296 -7.443 -9.555 1.00 96.50 210 ASP A C 1
ATOM 1571 O O . ASP A 1 210 ? -4.887 -6.391 -9.802 1.00 96.50 210 ASP A O 1
ATOM 1575 N N . CYS A 1 211 ? -3.012 -7.427 -9.183 1.00 98.62 211 CYS A N 1
ATOM 1576 C CA . CYS A 1 211 ? -2.235 -6.217 -8.923 1.00 98.62 211 CYS A CA 1
ATOM 1577 C C . CYS A 1 211 ? -1.673 -5.592 -10.204 1.00 98.62 211 CYS A C 1
ATOM 1579 O O . CYS A 1 211 ? -1.322 -6.276 -11.170 1.00 98.62 211 CYS A O 1
ATOM 1581 N N . VAL A 1 212 ? -1.452 -4.278 -10.178 1.00 98.88 212 VAL A N 1
ATOM 1582 C CA . VAL A 1 212 ? -0.737 -3.552 -11.236 1.00 98.88 212 VAL A CA 1
ATOM 1583 C C . VAL A 1 212 ? 0.426 -2.792 -10.621 1.00 98.88 212 VAL A C 1
ATOM 1585 O O . VAL A 1 212 ? 0.228 -1.893 -9.813 1.00 98.88 212 VAL A O 1
ATOM 1588 N N . VAL A 1 213 ? 1.647 -3.109 -11.044 1.00 98.88 213 VAL A N 1
ATOM 1589 C CA . VAL A 1 213 ? 2.865 -2.421 -10.601 1.00 98.88 213 VAL A CA 1
ATOM 1590 C C . VAL A 1 213 ? 3.511 -1.741 -11.797 1.00 98.88 213 VAL A C 1
ATOM 1592 O O . VAL A 1 213 ? 3.835 -2.397 -12.782 1.00 98.88 213 VAL A O 1
ATOM 1595 N N . ALA A 1 214 ? 3.718 -0.431 -11.725 1.00 98.88 214 ALA A N 1
ATOM 1596 C CA . ALA A 1 214 ? 4.317 0.375 -12.772 1.00 98.88 214 ALA A CA 1
ATOM 1597 C C . ALA A 1 214 ? 5.618 1.021 -12.297 1.00 98.88 214 ALA A C 1
ATOM 1599 O O . ALA A 1 214 ? 5.624 1.757 -11.318 1.00 98.88 214 ALA A O 1
ATOM 1600 N N . ILE A 1 215 ? 6.721 0.791 -13.009 1.00 98.75 215 ILE A N 1
ATOM 1601 C CA . ILE A 1 215 ? 8.012 1.431 -12.731 1.00 98.75 215 ILE A CA 1
ATOM 1602 C C . ILE A 1 215 ? 8.298 2.547 -13.736 1.00 98.75 215 ILE A C 1
ATOM 1604 O O . ILE A 1 215 ? 7.974 2.425 -14.922 1.00 98.75 215 ILE A O 1
ATOM 1608 N N . ALA A 1 216 ? 8.943 3.617 -13.274 1.00 97.00 216 ALA A N 1
ATOM 1609 C CA . ALA A 1 216 ? 9.348 4.739 -14.120 1.00 97.00 216 ALA A CA 1
ATOM 1610 C C . ALA A 1 216 ? 10.804 4.621 -14.612 1.00 97.00 216 ALA A C 1
ATOM 1612 O O . ALA A 1 216 ? 11.098 5.004 -15.745 1.00 97.00 216 ALA A O 1
ATOM 1613 N N . ASP A 1 217 ? 11.692 4.035 -13.804 1.00 96.25 217 ASP A N 1
ATOM 1614 C CA . ASP A 1 217 ? 13.126 3.906 -14.076 1.00 96.25 217 ASP A CA 1
ATOM 1615 C C . ASP A 1 217 ? 13.555 2.431 -14.025 1.00 96.25 217 ASP A C 1
ATOM 1617 O O . ASP A 1 217 ? 13.361 1.741 -13.029 1.00 96.25 217 ASP A O 1
ATOM 1621 N N . VAL A 1 218 ? 14.185 1.927 -15.089 1.00 96.81 218 VAL A N 1
ATOM 1622 C CA . VAL A 1 218 ? 14.678 0.536 -15.163 1.00 96.81 218 VAL A CA 1
ATOM 1623 C C . VAL A 1 218 ? 16.013 0.328 -14.430 1.00 96.81 218 VAL A C 1
ATOM 1625 O O . VAL A 1 218 ? 16.472 -0.806 -14.272 1.00 96.81 218 VAL A O 1
ATOM 1628 N N . HIS A 1 219 ? 16.648 1.412 -13.983 1.00 95.94 219 HIS A N 1
ATOM 1629 C CA . HIS A 1 219 ? 17.900 1.434 -13.224 1.00 95.94 219 HIS A CA 1
ATOM 1630 C C . HIS A 1 219 ? 17.702 1.904 -11.776 1.00 95.94 219 HIS A C 1
ATOM 1632 O O . HIS A 1 219 ? 18.651 2.345 -11.127 1.00 95.94 219 HIS A O 1
ATOM 1638 N N . HIS A 1 220 ? 16.478 1.761 -11.266 1.00 96.44 220 HIS A N 1
ATOM 1639 C CA . HIS A 1 220 ? 16.094 2.211 -9.938 1.00 96.44 220 HIS A CA 1
ATOM 1640 C C . HIS A 1 220 ? 16.891 1.569 -8.789 1.00 96.44 220 HIS A C 1
ATOM 1642 O O . HIS A 1 220 ? 17.468 0.480 -8.904 1.00 96.44 220 HIS A O 1
ATOM 1648 N N . ASN A 1 221 ? 16.886 2.234 -7.633 1.00 94.44 221 ASN A N 1
ATOM 1649 C CA . ASN A 1 221 ? 17.499 1.710 -6.417 1.00 94.44 221 ASN A CA 1
ATOM 1650 C C . ASN A 1 221 ? 16.736 0.485 -5.890 1.00 94.44 221 ASN A C 1
ATOM 1652 O O . ASN A 1 221 ? 15.523 0.367 -6.034 1.00 94.44 221 ASN A O 1
ATOM 1656 N N . GLY A 1 222 ? 17.446 -0.409 -5.196 1.00 93.06 222 GLY A N 1
ATOM 1657 C CA . GLY A 1 222 ? 16.811 -1.506 -4.462 1.00 93.06 222 GLY A CA 1
ATOM 1658 C C . GLY A 1 222 ? 16.440 -2.737 -5.296 1.00 93.06 222 GLY A C 1
ATOM 1659 O O . GLY A 1 222 ? 15.706 -3.575 -4.795 1.00 93.06 222 GLY A O 1
ATOM 1660 N N . GLN A 1 223 ? 16.986 -2.922 -6.505 1.00 95.56 223 GLN A N 1
ATOM 1661 C CA . GLN A 1 223 ? 16.729 -4.124 -7.326 1.00 95.56 223 GLN A CA 1
ATOM 1662 C C . GLN A 1 223 ? 17.013 -5.456 -6.606 1.00 95.56 223 GLN A C 1
ATOM 1664 O O . GLN A 1 223 ? 16.308 -6.431 -6.829 1.00 95.56 223 GLN A O 1
ATOM 1669 N N . GLY A 1 224 ? 18.001 -5.508 -5.704 1.00 94.62 224 GLY A N 1
ATOM 1670 C CA . GLY A 1 224 ? 18.235 -6.702 -4.878 1.00 94.62 224 GLY A CA 1
ATOM 1671 C C . GLY A 1 224 ? 17.100 -6.986 -3.886 1.00 94.62 224 GLY A C 1
ATOM 1672 O O . GLY A 1 224 ? 16.779 -8.141 -3.640 1.00 94.62 224 GLY A O 1
ATOM 1673 N N . ARG A 1 225 ? 16.454 -5.938 -3.366 1.00 94.25 225 ARG A N 1
ATOM 1674 C CA . ARG A 1 225 ? 15.293 -6.043 -2.468 1.00 94.25 225 ARG A CA 1
ATOM 1675 C C . ARG A 1 225 ? 14.032 -6.423 -3.243 1.00 94.25 225 ARG A C 1
ATOM 1677 O O . ARG A 1 225 ? 13.232 -7.207 -2.756 1.00 94.25 225 ARG A O 1
ATOM 1684 N N . LEU A 1 226 ? 13.915 -5.939 -4.481 1.00 96.81 226 LEU A N 1
ATOM 1685 C CA . LEU A 1 226 ? 12.877 -6.375 -5.411 1.00 96.81 226 LEU A CA 1
ATOM 1686 C C . LEU A 1 226 ? 13.019 -7.863 -5.761 1.00 96.81 226 LEU A C 1
ATOM 1688 O O . LEU A 1 226 ? 12.039 -8.594 -5.715 1.00 96.81 226 LEU A O 1
ATOM 1692 N N . GLN A 1 227 ? 14.240 -8.328 -6.051 1.00 96.31 227 GLN A N 1
ATOM 1693 C CA . GLN A 1 227 ? 14.497 -9.756 -6.259 1.00 96.31 227 GLN A CA 1
ATOM 1694 C C . GLN A 1 227 ? 14.108 -10.574 -5.026 1.00 96.31 227 GLN A C 1
ATOM 1696 O O . GLN A 1 227 ? 13.461 -11.605 -5.163 1.00 96.31 227 GLN A O 1
ATOM 1701 N N . HIS A 1 228 ? 14.457 -10.092 -3.831 1.00 94.50 228 HIS A N 1
ATOM 1702 C CA . HIS A 1 228 ? 14.078 -10.747 -2.585 1.00 94.50 228 HIS A CA 1
ATOM 1703 C C . HIS A 1 228 ? 12.548 -10.856 -2.442 1.00 94.50 228 HIS A C 1
ATOM 1705 O O . HIS A 1 228 ? 12.045 -11.933 -2.145 1.00 94.50 228 HIS A O 1
ATOM 1711 N N . ALA A 1 229 ? 11.793 -9.799 -2.756 1.00 96.06 229 ALA A N 1
ATOM 1712 C CA . ALA A 1 229 ? 10.327 -9.850 -2.788 1.00 96.06 229 ALA A CA 1
ATOM 1713 C C . ALA A 1 229 ? 9.785 -10.922 -3.753 1.00 96.06 229 ALA A C 1
ATOM 1715 O O . ALA A 1 229 ? 8.860 -11.665 -3.418 1.00 96.06 229 ALA A O 1
ATOM 1716 N N . TRP A 1 230 ? 10.390 -11.058 -4.933 1.00 97.25 230 TRP A N 1
ATOM 1717 C CA . TRP A 1 230 ? 10.030 -12.111 -5.885 1.00 97.25 230 TRP A CA 1
ATOM 1718 C C . TRP A 1 230 ? 10.324 -13.511 -5.358 1.00 97.25 230 TRP A C 1
ATOM 1720 O O . TRP A 1 230 ? 9.499 -14.407 -5.529 1.00 97.25 230 TRP A O 1
ATOM 1730 N N . ASP A 1 231 ? 11.440 -13.690 -4.658 1.00 95.31 231 ASP A N 1
ATOM 1731 C CA . ASP A 1 231 ? 11.797 -14.968 -4.040 1.00 95.31 231 ASP A CA 1
ATOM 1732 C C . ASP A 1 231 ? 10.828 -15.349 -2.898 1.00 95.31 231 ASP A C 1
ATOM 1734 O O . ASP A 1 231 ? 10.626 -16.535 -2.632 1.00 95.31 231 ASP A O 1
ATOM 1738 N N . LYS A 1 232 ? 10.185 -14.358 -2.261 1.00 95.12 232 LYS A N 1
ATOM 1739 C CA . LYS A 1 232 ? 9.162 -14.527 -1.210 1.00 95.12 232 LYS A CA 1
ATOM 1740 C C . LYS A 1 232 ? 7.730 -14.636 -1.725 1.00 95.12 232 LYS A C 1
ATOM 1742 O O . LYS A 1 232 ? 6.802 -14.747 -0.925 1.00 95.12 232 LYS A O 1
ATOM 1747 N N . THR A 1 233 ? 7.525 -14.605 -3.039 1.00 97.56 233 THR A N 1
ATOM 1748 C CA . THR A 1 233 ? 6.183 -14.704 -3.618 1.00 97.56 233 THR A CA 1
ATOM 1749 C C . THR A 1 233 ? 5.645 -16.129 -3.476 1.00 97.56 233 THR A C 1
ATOM 1751 O O . THR A 1 233 ? 6.149 -17.057 -4.111 1.00 97.56 233 THR A O 1
ATOM 1754 N N . ALA A 1 234 ? 4.609 -16.296 -2.656 1.00 97.38 234 ALA A N 1
ATOM 1755 C CA . ALA A 1 234 ? 3.932 -17.570 -2.425 1.00 97.38 234 ALA A CA 1
ATOM 1756 C C . ALA A 1 234 ? 2.698 -17.750 -3.328 1.00 97.38 234 ALA A C 1
ATOM 1758 O O . ALA A 1 234 ? 2.410 -18.869 -3.756 1.00 97.38 234 ALA A O 1
ATOM 1759 N N . GLU A 1 235 ? 2.024 -16.655 -3.689 1.00 97.56 235 GLU A N 1
ATOM 1760 C CA . GLU A 1 235 ? 0.885 -16.646 -4.610 1.00 97.56 235 GLU A CA 1
ATOM 1761 C C . GLU A 1 235 ? 1.002 -15.486 -5.605 1.00 97.56 235 GLU A C 1
ATOM 1763 O O . GLU A 1 235 ? 1.382 -14.374 -5.241 1.00 97.56 235 GLU A O 1
ATOM 1768 N N . SER A 1 236 ? 0.703 -15.745 -6.881 1.00 98.38 236 SER A N 1
ATOM 1769 C CA . SER A 1 236 ? 0.736 -14.717 -7.923 1.00 98.38 236 SER A CA 1
ATOM 1770 C C . SER A 1 236 ? -0.137 -15.084 -9.123 1.00 98.38 236 SER A C 1
ATOM 1772 O O . SER A 1 236 ? 0.145 -16.063 -9.824 1.00 98.38 236 SER A O 1
ATOM 1774 N N . HIS A 1 237 ? -1.177 -14.291 -9.395 1.00 96.94 237 HIS A N 1
ATOM 1775 C CA . HIS A 1 237 ? -2.006 -14.400 -10.602 1.00 96.94 237 HIS A CA 1
ATOM 1776 C C . HIS A 1 237 ? -2.748 -13.095 -10.924 1.00 96.94 237 HIS A C 1
ATOM 1778 O O . HIS A 1 237 ? -2.946 -12.248 -10.064 1.00 96.94 237 HIS A O 1
ATOM 1784 N N . GLY A 1 238 ? -3.119 -12.918 -12.198 1.00 90.44 238 GLY A N 1
ATOM 1785 C CA . GLY A 1 238 ? -3.875 -11.742 -12.659 1.00 90.44 238 GLY A CA 1
ATOM 1786 C C . GLY A 1 238 ? -3.075 -10.435 -12.743 1.00 90.44 238 GLY A C 1
ATOM 1787 O O . GLY A 1 238 ? -3.626 -9.402 -13.115 1.00 90.44 238 GLY A O 1
ATOM 1788 N N . ASN A 1 239 ? -1.772 -10.470 -12.456 1.00 98.69 239 ASN A N 1
ATOM 1789 C CA . ASN A 1 239 ? -0.980 -9.269 -12.224 1.00 98.69 239 ASN A CA 1
ATOM 1790 C C . ASN A 1 239 ? -0.403 -8.652 -13.510 1.00 98.69 239 ASN A C 1
ATOM 1792 O O . ASN A 1 239 ? -0.131 -9.344 -14.498 1.00 98.69 239 ASN A O 1
ATOM 1796 N N . TYR A 1 240 ? -0.114 -7.349 -13.474 1.00 98.75 240 TYR A N 1
ATOM 1797 C CA . TYR A 1 240 ? 0.550 -6.603 -14.547 1.00 98.75 240 TYR A CA 1
ATOM 1798 C C . TYR A 1 240 ? 1.778 -5.850 -14.043 1.00 98.75 240 TYR A C 1
ATOM 1800 O O . TYR A 1 240 ? 1.697 -5.079 -13.092 1.00 98.75 240 TYR A O 1
ATOM 1808 N N . TYR A 1 241 ? 2.912 -6.030 -14.722 1.00 98.88 241 TYR A N 1
ATOM 1809 C CA . TYR A 1 241 ? 4.150 -5.299 -14.453 1.00 98.88 241 TYR A CA 1
ATOM 1810 C C . TYR A 1 241 ? 4.462 -4.369 -15.625 1.00 98.88 241 TYR A C 1
ATOM 1812 O O . TYR A 1 241 ? 4.686 -4.808 -16.755 1.00 98.88 241 TYR A O 1
ATOM 1820 N N . LEU A 1 242 ? 4.444 -3.067 -15.380 1.00 98.88 242 LEU A N 1
ATOM 1821 C CA . LEU A 1 242 ? 4.457 -2.038 -16.407 1.00 98.88 242 LEU A CA 1
ATOM 1822 C C . LEU A 1 242 ? 5.788 -1.289 -16.359 1.00 98.88 242 LEU A C 1
ATOM 1824 O O . LEU A 1 242 ? 6.042 -0.501 -15.453 1.00 98.88 242 LEU A O 1
ATOM 1828 N N . ASN A 1 243 ? 6.638 -1.486 -17.361 1.00 98.75 243 ASN A N 1
ATOM 1829 C CA . ASN A 1 243 ? 7.773 -0.596 -17.577 1.00 98.75 243 ASN A CA 1
ATOM 1830 C C . ASN A 1 243 ? 7.293 0.644 -18.342 1.00 98.75 243 ASN A C 1
ATOM 1832 O O . ASN A 1 243 ? 7.107 0.593 -19.560 1.00 98.75 243 ASN A O 1
ATOM 1836 N N . LEU A 1 244 ? 7.083 1.759 -17.643 1.00 98.50 244 LEU A N 1
ATOM 1837 C CA . LEU A 1 244 ? 6.594 2.994 -18.264 1.00 98.50 244 LEU A CA 1
ATOM 1838 C C . LEU A 1 244 ? 7.642 3.650 -19.176 1.00 98.50 244 LEU A C 1
ATOM 1840 O O . LEU A 1 244 ? 7.281 4.450 -20.047 1.00 98.50 244 LEU A O 1
ATOM 1844 N N . SER A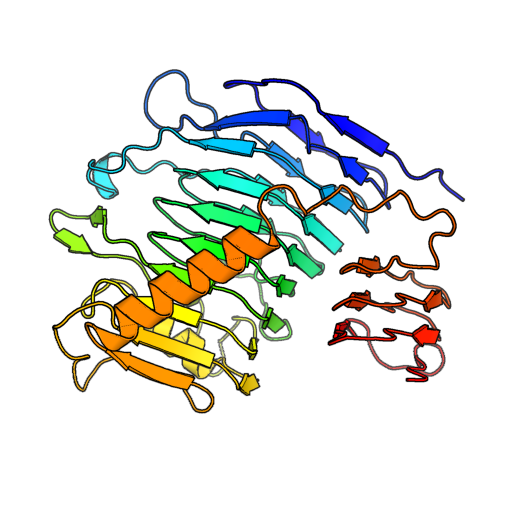 1 245 ? 8.921 3.305 -18.998 1.00 97.00 245 SER A N 1
ATOM 1845 C CA . SER A 1 245 ? 10.028 3.795 -19.814 1.00 97.00 245 SER A CA 1
ATOM 1846 C C . SER A 1 245 ? 9.997 3.203 -21.224 1.00 97.00 245 SER A C 1
ATOM 1848 O O . SER A 1 245 ? 9.636 2.045 -21.441 1.00 97.00 245 SER A O 1
ATOM 1850 N N . ASP A 1 246 ? 10.449 3.985 -22.205 1.00 97.19 246 ASP A N 1
ATOM 1851 C CA . ASP A 1 246 ? 10.756 3.449 -23.536 1.00 97.19 246 ASP A CA 1
ATOM 1852 C C . ASP A 1 246 ? 12.061 2.626 -23.523 1.00 97.19 246 ASP A C 1
ATOM 1854 O O . ASP A 1 246 ? 12.281 1.797 -24.410 1.00 97.19 246 ASP A O 1
ATOM 1858 N N . THR A 1 247 ? 12.909 2.810 -22.502 1.00 97.56 247 THR A N 1
ATOM 1859 C CA . THR A 1 247 ? 14.113 1.999 -22.288 1.00 97.56 247 THR A CA 1
ATOM 1860 C C . THR A 1 247 ? 13.713 0.576 -21.896 1.00 97.56 247 THR A C 1
ATOM 1862 O O . THR A 1 247 ? 12.984 0.406 -20.918 1.00 97.56 247 THR A O 1
ATOM 1865 N N . PRO A 1 248 ? 14.183 -0.464 -22.609 1.00 97.44 248 PRO A N 1
ATOM 1866 C CA . PRO A 1 248 ? 13.897 -1.843 -22.236 1.00 97.44 248 PRO A CA 1
ATOM 1867 C C . PRO A 1 248 ? 14.447 -2.222 -20.867 1.00 97.44 248 PRO A C 1
ATOM 1869 O O . PRO A 1 248 ? 15.529 -1.775 -20.484 1.00 97.44 248 PRO A O 1
ATOM 1872 N N . LEU A 1 249 ? 13.731 -3.113 -20.177 1.00 97.75 249 LEU A N 1
ATOM 1873 C CA . LEU A 1 249 ? 14.251 -3.771 -18.981 1.00 97.75 249 LEU A CA 1
ATOM 1874 C C . LEU A 1 249 ? 15.580 -4.466 -19.336 1.00 97.75 249 LEU A C 1
ATOM 1876 O O . LEU A 1 249 ? 15.616 -5.257 -20.287 1.00 97.75 249 LEU A O 1
ATOM 1880 N N . PRO A 1 250 ? 16.683 -4.178 -18.620 1.00 97.06 250 PRO A N 1
ATOM 1881 C CA . PRO A 1 250 ? 17.946 -4.870 -18.833 1.00 97.06 250 PRO A CA 1
ATOM 1882 C C . PRO A 1 250 ? 17.787 -6.381 -18.658 1.00 97.06 250 PRO A C 1
ATOM 1884 O O . PRO A 1 250 ? 16.998 -6.839 -17.838 1.00 97.06 250 PRO A O 1
ATOM 1887 N N . SER A 1 251 ? 18.609 -7.180 -19.339 1.00 96.31 251 SER A N 1
ATOM 1888 C CA . SER A 1 251 ? 18.585 -8.643 -19.165 1.00 96.31 251 SER A CA 1
ATOM 1889 C C . SER A 1 251 ? 18.931 -9.104 -17.742 1.00 96.31 251 SER A C 1
ATOM 1891 O O . SER A 1 251 ? 18.713 -10.261 -17.407 1.00 96.31 251 SER A O 1
ATOM 1893 N N . SER A 1 252 ? 19.525 -8.223 -16.933 1.00 96.12 252 SER A N 1
ATOM 1894 C CA . SER A 1 252 ? 19.842 -8.442 -15.519 1.00 96.12 252 SER A CA 1
ATOM 1895 C C . SER A 1 252 ? 18.768 -7.918 -14.562 1.00 96.12 252 SER A C 1
ATOM 1897 O O . SER A 1 252 ? 18.997 -7.933 -13.357 1.00 96.12 252 SER A O 1
ATOM 1899 N N . TYR A 1 253 ? 17.660 -7.377 -15.072 1.00 98.12 253 TYR A N 1
ATOM 1900 C CA . TYR A 1 253 ?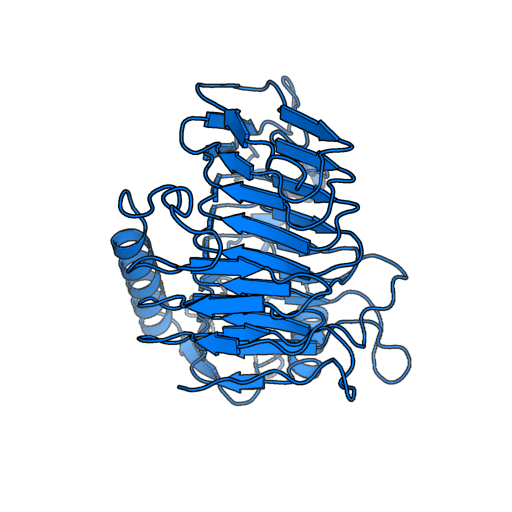 16.600 -6.822 -14.238 1.00 98.12 253 TYR A CA 1
ATOM 1901 C C . TYR A 1 253 ? 15.895 -7.941 -13.448 1.00 98.12 253 TYR A C 1
ATOM 1903 O O . TYR A 1 253 ? 15.642 -9.004 -14.026 1.00 98.12 253 TYR A O 1
ATOM 1911 N N . PRO A 1 254 ? 15.565 -7.731 -12.159 1.00 97.62 254 PRO A N 1
ATOM 1912 C CA . PRO A 1 254 ? 14.824 -8.699 -11.349 1.00 97.62 254 PRO A CA 1
ATOM 1913 C C . PRO A 1 254 ? 13.372 -8.794 -11.832 1.00 97.62 254 PRO A C 1
ATOM 1915 O O . PRO A 1 254 ? 12.496 -8.029 -11.423 1.00 97.62 254 PRO A O 1
ATOM 1918 N N . MET A 1 255 ? 13.127 -9.712 -12.761 1.00 98.12 255 MET A N 1
ATOM 1919 C CA . MET A 1 255 ? 11.801 -9.915 -13.338 1.00 98.12 255 MET A CA 1
ATOM 1920 C C . MET A 1 255 ? 10.844 -10.530 -12.311 1.00 98.12 255 MET A C 1
ATOM 1922 O O . MET A 1 255 ? 11.264 -11.428 -11.576 1.00 98.12 255 MET A O 1
ATOM 1926 N N . PRO A 1 256 ? 9.567 -10.103 -12.290 1.00 98.12 256 PRO A N 1
ATOM 1927 C CA . PRO A 1 256 ? 8.567 -10.746 -11.451 1.00 98.12 256 PRO A CA 1
ATOM 1928 C C . PRO A 1 256 ? 8.376 -12.225 -11.843 1.00 98.12 256 PRO A C 1
ATOM 1930 O O . PRO A 1 256 ? 8.648 -12.603 -12.992 1.00 98.12 256 PRO A O 1
ATOM 1933 N N . PRO A 1 257 ? 7.908 -13.072 -10.907 1.00 97.94 257 PRO A N 1
ATOM 1934 C CA . PRO A 1 257 ? 7.696 -14.497 -11.148 1.00 97.94 257 PRO A CA 1
ATOM 1935 C C . PRO A 1 257 ? 6.474 -14.754 -12.053 1.00 97.94 257 PRO A C 1
ATOM 1937 O O . PRO A 1 257 ? 5.896 -13.848 -12.657 1.00 97.94 257 PRO A O 1
ATOM 1940 N N . ALA A 1 258 ? 6.065 -16.020 -12.181 1.00 98.06 258 ALA A N 1
ATOM 1941 C CA . ALA A 1 258 ? 4.838 -16.377 -12.894 1.00 98.06 258 ALA A CA 1
ATOM 1942 C C . ALA A 1 258 ? 3.609 -15.644 -12.317 1.00 98.06 258 ALA A C 1
ATOM 1944 O O . ALA A 1 258 ? 3.579 -15.291 -11.142 1.00 98.06 258 ALA A O 1
ATOM 1945 N N . GLY A 1 259 ? 2.595 -15.415 -13.156 1.00 97.19 259 GLY A N 1
ATOM 1946 C CA . GLY A 1 259 ? 1.381 -14.678 -12.780 1.00 97.19 259 GLY A CA 1
ATOM 1947 C C . GLY A 1 259 ? 1.383 -13.197 -13.165 1.00 97.19 259 GLY A C 1
ATOM 1948 O O . GLY A 1 259 ? 0.353 -12.551 -13.012 1.00 97.19 259 GLY A O 1
ATOM 1949 N N . TRP A 1 260 ? 2.488 -12.687 -13.726 1.00 98.69 260 TRP A N 1
ATOM 1950 C CA . TRP A 1 260 ? 2.621 -11.304 -14.191 1.00 98.69 260 TRP A CA 1
ATOM 1951 C C . TRP A 1 260 ? 2.651 -11.194 -15.719 1.00 98.69 260 TRP A C 1
ATOM 1953 O O . TRP A 1 260 ? 3.446 -11.850 -16.397 1.00 98.69 260 TRP A O 1
ATOM 1963 N N . THR A 1 261 ? 1.831 -10.298 -16.264 1.00 98.62 261 THR A N 1
ATOM 1964 C CA . THR A 1 261 ? 1.920 -9.837 -17.654 1.00 98.62 261 THR A CA 1
ATOM 1965 C C . THR A 1 261 ? 2.789 -8.589 -17.718 1.00 98.62 261 THR A C 1
ATOM 1967 O O . THR A 1 261 ? 2.485 -7.583 -17.083 1.00 98.62 261 THR A O 1
ATOM 1970 N N . VAL A 1 262 ? 3.867 -8.628 -18.504 1.00 98.69 262 VAL A N 1
ATOM 1971 C CA . VAL A 1 262 ? 4.798 -7.497 -18.619 1.00 98.69 262 VAL A CA 1
ATOM 1972 C C . VAL A 1 262 ? 4.465 -6.649 -19.843 1.00 98.69 262 VAL A C 1
ATOM 1974 O O . VAL A 1 262 ? 4.451 -7.157 -20.965 1.00 98.69 262 VAL A O 1
ATOM 1977 N N . LEU A 1 263 ? 4.249 -5.349 -19.639 1.00 98.50 263 LEU A N 1
ATOM 1978 C CA . LEU A 1 263 ? 4.084 -4.359 -20.709 1.00 98.50 263 LEU A CA 1
ATOM 1979 C C . LEU A 1 263 ? 5.220 -3.332 -20.665 1.00 98.50 263 LEU A C 1
ATOM 1981 O O . LEU A 1 263 ? 5.839 -3.113 -19.624 1.00 98.50 263 LEU A O 1
ATOM 1985 N N . GLN A 1 264 ? 5.475 -2.665 -21.793 1.00 98.31 264 GLN A N 1
ATOM 1986 C CA . GLN A 1 264 ? 6.507 -1.632 -21.893 1.00 98.31 264 GLN A CA 1
ATOM 1987 C C . GLN A 1 264 ? 6.046 -0.415 -22.703 1.00 98.31 264 GLN A C 1
ATOM 1989 O O . GLN A 1 264 ? 5.213 -0.527 -23.609 1.00 98.31 264 GLN A O 1
ATOM 1994 N N . GLY A 1 265 ? 6.649 0.738 -22.407 1.00 97.81 265 GLY A N 1
ATOM 1995 C CA . GLY A 1 265 ? 6.570 1.941 -23.221 1.00 97.81 265 GLY A CA 1
ATOM 1996 C C . GLY A 1 265 ? 5.135 2.433 -23.325 1.00 97.81 265 GLY A C 1
ATOM 1997 O O . GLY A 1 265 ? 4.423 2.515 -22.326 1.00 97.81 265 GLY A O 1
ATOM 1998 N N . GLN A 1 266 ? 4.678 2.741 -24.540 1.00 98.12 266 GLN A N 1
ATOM 1999 C CA . GLN A 1 266 ? 3.346 3.319 -24.721 1.00 98.12 266 GLN A CA 1
ATOM 2000 C C . GLN A 1 266 ? 2.219 2.408 -24.220 1.00 98.12 266 GLN A C 1
ATOM 2002 O O . GLN A 1 266 ? 1.319 2.895 -23.550 1.00 98.12 266 GLN A O 1
ATOM 2007 N N . ALA A 1 267 ? 2.298 1.097 -24.463 1.00 97.69 267 ALA A N 1
ATOM 2008 C CA . ALA A 1 267 ? 1.273 0.163 -23.995 1.00 97.69 267 ALA A CA 1
ATOM 2009 C C . ALA A 1 267 ? 1.203 0.106 -22.459 1.00 97.69 267 ALA A C 1
ATOM 2011 O O . ALA A 1 267 ? 0.116 0.052 -21.893 1.00 97.69 267 ALA A O 1
ATOM 2012 N N . ALA A 1 268 ? 2.358 0.166 -21.787 1.00 98.50 268 ALA A N 1
ATOM 2013 C CA . ALA A 1 268 ? 2.428 0.250 -20.331 1.00 98.50 268 ALA A CA 1
ATOM 2014 C C . ALA A 1 268 ? 1.824 1.561 -19.806 1.00 98.50 268 ALA A C 1
ATOM 2016 O O . ALA A 1 268 ? 1.042 1.541 -18.859 1.00 98.50 268 ALA A O 1
ATOM 2017 N N . ARG A 1 269 ? 2.140 2.694 -20.446 1.00 98.44 269 ARG A N 1
ATOM 2018 C CA . ARG A 1 269 ? 1.589 4.008 -20.080 1.00 98.44 269 ARG A CA 1
ATOM 2019 C C . ARG A 1 269 ? 0.078 4.087 -20.278 1.00 98.44 269 ARG A C 1
ATOM 2021 O O . ARG A 1 269 ? -0.607 4.598 -19.398 1.00 98.44 269 ARG A O 1
ATOM 2028 N N . ASP A 1 270 ? -0.433 3.564 -21.390 1.00 96.75 270 ASP A N 1
ATOM 2029 C CA . ASP A 1 270 ? -1.870 3.537 -21.680 1.00 96.75 270 ASP A CA 1
ATOM 2030 C C . ASP A 1 270 ? -2.615 2.661 -20.665 1.00 96.75 270 ASP A C 1
ATOM 2032 O O . ASP A 1 270 ? -3.648 3.073 -20.136 1.00 96.75 270 ASP A O 1
ATOM 2036 N N . TYR A 1 271 ? -2.060 1.486 -20.340 1.00 98.06 271 TYR A N 1
ATOM 2037 C CA . TYR A 1 271 ? -2.622 0.612 -19.312 1.00 98.06 271 TYR A CA 1
ATOM 2038 C C . TYR A 1 271 ? -2.644 1.309 -17.949 1.00 98.06 271 TYR A C 1
ATOM 2040 O O . TYR A 1 271 ? -3.687 1.343 -17.302 1.00 98.06 271 TYR A O 1
ATOM 2048 N N . TRP A 1 272 ? -1.519 1.898 -17.526 1.00 98.38 272 TRP A N 1
ATOM 2049 C CA . TRP A 1 272 ? -1.421 2.585 -16.237 1.00 98.38 272 TRP A CA 1
ATOM 2050 C C . TRP A 1 272 ? -2.402 3.754 -16.133 1.00 98.38 272 TRP A C 1
ATOM 2052 O O . TRP A 1 272 ? -3.120 3.877 -15.144 1.00 98.38 272 TRP A O 1
ATOM 2062 N N . ALA A 1 273 ? -2.489 4.583 -17.177 1.00 94.56 273 ALA A N 1
ATOM 2063 C CA . ALA A 1 273 ? -3.432 5.695 -17.221 1.00 94.56 273 ALA A CA 1
ATOM 2064 C C . ALA A 1 273 ? -4.888 5.217 -17.108 1.00 94.56 273 ALA A C 1
ATOM 2066 O O . ALA A 1 273 ? -5.670 5.816 -16.372 1.00 94.56 273 ALA A O 1
ATOM 2067 N N . ASN A 1 274 ? -5.242 4.127 -17.798 1.00 94.25 274 ASN A N 1
ATOM 2068 C CA . ASN A 1 274 ? -6.577 3.548 -17.715 1.00 94.25 274 ASN A CA 1
ATOM 2069 C C . ASN A 1 274 ? -6.866 2.947 -16.332 1.00 94.25 274 ASN A C 1
ATOM 2071 O O . ASN A 1 274 ? -7.925 3.216 -15.781 1.00 94.25 274 ASN A O 1
ATOM 2075 N N . ALA A 1 275 ? -5.939 2.168 -15.765 1.00 93.31 275 ALA A N 1
ATOM 2076 C CA . ALA A 1 275 ? -6.110 1.549 -14.450 1.00 93.31 275 ALA A CA 1
ATOM 2077 C C . ALA A 1 275 ? -6.370 2.604 -13.365 1.00 93.31 275 ALA A C 1
ATOM 2079 O O . ALA A 1 275 ? -7.346 2.496 -12.629 1.00 93.31 275 ALA A O 1
ATOM 2080 N N . LYS A 1 276 ? -5.580 3.686 -13.351 1.00 95.12 276 LYS A N 1
ATOM 2081 C CA . LYS A 1 276 ? -5.805 4.814 -12.436 1.00 95.12 276 LYS A CA 1
ATOM 2082 C C . LYS A 1 276 ? -7.146 5.500 -12.653 1.00 95.12 276 LYS A C 1
ATOM 2084 O O . LYS A 1 276 ? -7.831 5.814 -11.691 1.00 95.12 276 LYS A O 1
ATOM 2089 N N . ALA A 1 277 ? -7.525 5.746 -13.908 1.00 91.12 277 ALA A N 1
ATOM 2090 C CA . ALA A 1 277 ? -8.800 6.388 -14.213 1.00 91.12 277 ALA A CA 1
ATOM 2091 C C . ALA A 1 277 ? -9.997 5.531 -13.773 1.00 91.12 277 ALA A C 1
ATOM 2093 O O . ALA A 1 277 ? -10.984 6.078 -13.292 1.00 91.12 277 ALA A O 1
ATOM 2094 N N . VAL A 1 278 ? -9.904 4.206 -13.924 1.00 87.75 278 VAL A N 1
ATOM 2095 C CA . VAL A 1 278 ? -10.920 3.261 -13.441 1.00 87.75 278 VAL A CA 1
ATOM 2096 C C . VAL A 1 278 ? -10.994 3.283 -11.919 1.00 87.75 278 VAL A C 1
ATOM 2098 O O . VAL A 1 278 ? -12.096 3.389 -11.393 1.00 87.75 278 VAL A O 1
ATOM 2101 N N . TRP A 1 279 ? -9.850 3.242 -11.231 1.00 93.56 279 TRP A N 1
ATOM 2102 C CA . TRP A 1 279 ? -9.809 3.294 -9.771 1.00 93.56 279 TRP A CA 1
ATOM 2103 C C . TRP A 1 279 ? -10.415 4.597 -9.239 1.00 93.56 279 TRP A C 1
ATOM 2105 O O . TRP A 1 279 ? -11.377 4.546 -8.485 1.00 93.56 279 TRP A O 1
ATOM 2115 N N . HIS A 1 280 ? -9.974 5.761 -9.730 1.00 90.69 280 HIS A N 1
ATOM 2116 C CA . HIS A 1 280 ? -10.562 7.049 -9.337 1.00 90.69 280 HIS A CA 1
ATOM 2117 C C . HIS A 1 280 ? -12.067 7.117 -9.611 1.00 90.69 280 HIS A C 1
ATOM 2119 O O . HIS A 1 280 ? -12.827 7.582 -8.774 1.00 90.69 280 HIS A O 1
ATOM 2125 N N . ALA A 1 281 ? -12.533 6.609 -10.755 1.00 86.88 281 ALA A N 1
ATOM 2126 C CA . ALA A 1 281 ? -13.962 6.596 -11.057 1.00 86.88 281 ALA A CA 1
ATOM 2127 C C . ALA A 1 281 ? -14.788 5.694 -10.120 1.00 86.88 281 ALA A C 1
ATOM 2129 O O . ALA A 1 281 ? -16.000 5.891 -10.031 1.00 86.88 281 ALA A O 1
ATOM 2130 N N . ALA A 1 282 ? -14.160 4.702 -9.483 1.00 84.88 282 ALA A N 1
ATOM 2131 C CA . ALA A 1 282 ? -14.800 3.788 -8.543 1.00 84.88 282 ALA A CA 1
ATOM 2132 C C . ALA A 1 282 ? -14.783 4.284 -7.085 1.00 84.88 282 ALA A C 1
ATOM 2134 O O . ALA A 1 282 ? -15.633 3.833 -6.324 1.00 84.88 282 ALA A O 1
ATOM 2135 N N . HIS A 1 283 ? -13.877 5.206 -6.735 1.00 86.44 283 HIS A N 1
ATOM 2136 C CA . HIS A 1 283 ? -13.636 5.657 -5.354 1.00 86.44 283 HIS A CA 1
ATOM 2137 C C . HIS A 1 283 ? -13.990 7.145 -5.125 1.00 86.44 283 HIS A C 1
ATOM 2139 O O . HIS A 1 283 ? -14.450 7.537 -4.054 1.00 86.44 283 HIS A O 1
ATOM 2145 N N . ASP A 1 284 ? -13.861 8.013 -6.142 1.00 79.06 284 ASP A N 1
ATOM 2146 C CA . ASP A 1 284 ? -14.081 9.460 -5.998 1.00 79.06 284 ASP A CA 1
ATOM 2147 C C . ASP A 1 284 ? -15.551 9.793 -5.636 1.00 79.06 284 ASP A C 1
ATOM 2149 O O . ASP A 1 284 ? -16.433 9.906 -6.496 1.00 79.06 284 ASP A O 1
ATOM 2153 N N . GLY A 1 285 ? -15.805 10.040 -4.347 1.00 61.97 285 GLY A N 1
ATOM 2154 C CA . GLY A 1 285 ? -17.107 10.467 -3.821 1.00 61.97 285 GLY A CA 1
ATOM 2155 C C . GLY A 1 285 ? -18.165 9.361 -3.744 1.00 61.97 285 GLY A C 1
ATOM 2156 O O . GLY A 1 285 ? -19.346 9.669 -3.556 1.00 61.97 285 GLY A O 1
ATOM 2157 N N . THR A 1 286 ? -17.757 8.104 -3.912 1.00 59.34 286 THR A N 1
ATOM 2158 C CA . THR A 1 286 ? -18.603 6.905 -3.810 1.00 59.34 286 THR A CA 1
ATOM 2159 C C . THR A 1 286 ? -18.317 6.089 -2.561 1.00 59.34 286 THR A C 1
ATOM 2161 O O . THR A 1 286 ? -19.239 5.429 -2.079 1.00 59.34 286 THR A O 1
ATOM 2164 N N . ASP A 1 287 ? -17.116 6.210 -1.998 1.00 62.69 287 ASP A N 1
ATOM 2165 C CA . ASP A 1 287 ? -16.791 5.637 -0.700 1.00 62.69 287 ASP A CA 1
ATOM 2166 C C . ASP A 1 287 ? -17.555 6.432 0.364 1.00 62.69 287 ASP A C 1
ATOM 2168 O O . ASP A 1 287 ? -17.502 7.662 0.457 1.00 62.69 287 ASP A O 1
ATOM 2172 N N . GLN A 1 288 ? -18.453 5.742 1.055 1.00 53.25 288 GLN A N 1
ATOM 2173 C CA . GLN A 1 288 ? -19.196 6.287 2.183 1.00 53.25 288 GLN A CA 1
ATOM 2174 C C . GLN A 1 288 ? -18.689 5.578 3.429 1.00 53.25 288 GLN A C 1
ATOM 2176 O O . GLN A 1 288 ? -18.401 4.383 3.332 1.00 53.25 288 GLN A O 1
ATOM 2181 N N . PRO A 1 289 ? -18.647 6.254 4.595 1.00 50.81 289 PRO A N 1
ATOM 2182 C CA . PRO A 1 289 ? -18.395 5.560 5.847 1.00 50.81 289 PRO A CA 1
ATOM 2183 C C . PRO A 1 289 ? -19.317 4.352 5.918 1.00 50.81 289 PRO A C 1
ATOM 2185 O O . PRO A 1 289 ? -20.524 4.528 5.676 1.00 50.81 289 PRO A O 1
ATOM 2188 N N . PRO A 1 290 ? -18.780 3.146 6.197 1.00 50.03 290 PRO A N 1
ATOM 2189 C CA . PRO A 1 290 ? -19.602 1.958 6.279 1.00 50.03 290 PRO A CA 1
ATOM 2190 C C . PRO A 1 290 ? -20.747 2.297 7.233 1.00 50.03 290 PRO A C 1
ATOM 2192 O O . PRO A 1 290 ? -20.491 2.776 8.350 1.00 50.03 290 PRO A O 1
ATOM 2195 N N . PRO A 1 291 ? -22.018 2.192 6.792 1.00 44.56 291 PRO A N 1
ATOM 2196 C CA . PRO A 1 291 ? -23.131 2.525 7.656 1.00 44.56 291 PRO A CA 1
ATOM 2197 C C . PRO A 1 291 ? -22.950 1.697 8.926 1.00 44.56 291 PRO A C 1
ATOM 2199 O O . PRO A 1 291 ? -22.717 0.492 8.812 1.00 44.56 291 PRO A O 1
ATOM 2202 N N . PRO A 1 292 ? -23.009 2.311 10.125 1.00 45.28 292 PRO A N 1
ATOM 2203 C CA . PRO A 1 292 ? -22.766 1.578 11.355 1.00 45.28 292 PRO A CA 1
ATOM 2204 C C . PRO A 1 292 ? -23.662 0.341 11.328 1.00 45.28 292 PRO A C 1
ATOM 2206 O O . PRO A 1 292 ? -24.873 0.508 11.116 1.00 45.28 292 PRO A O 1
ATOM 2209 N N . PRO A 1 293 ? -23.099 -0.874 11.472 1.00 42.28 293 PRO A N 1
ATOM 2210 C CA . PRO A 1 293 ? -23.867 -2.086 11.283 1.00 42.28 293 PRO A CA 1
ATOM 2211 C C . PRO A 1 293 ? -25.119 -2.016 12.154 1.00 42.28 293 PRO A C 1
ATOM 2213 O O . PRO A 1 293 ? -25.043 -1.883 13.378 1.00 42.28 293 PRO A O 1
ATOM 2216 N N . THR A 1 294 ? -26.300 -2.050 11.529 1.00 51.19 294 THR A N 1
ATOM 2217 C CA . THR A 1 294 ? -27.558 -2.121 12.299 1.00 51.19 294 THR A CA 1
ATOM 2218 C C . THR A 1 294 ? -27.639 -3.434 13.083 1.00 51.19 294 THR A C 1
ATOM 2220 O O . THR A 1 294 ? -28.318 -3.511 14.109 1.00 51.19 294 THR A O 1
ATOM 2223 N N . ASP A 1 295 ? -26.876 -4.422 12.613 1.00 65.94 295 ASP A N 1
ATOM 2224 C CA . ASP A 1 295 ? -26.474 -5.652 13.269 1.00 65.94 295 ASP A CA 1
ATOM 2225 C C . ASP A 1 295 ? -24.971 -5.859 12.978 1.00 65.94 295 ASP A C 1
ATOM 2227 O O . ASP A 1 295 ? -24.626 -5.969 11.804 1.00 65.94 295 ASP A O 1
ATOM 2231 N N . PRO A 1 296 ? -24.069 -5.912 13.980 1.00 66.88 296 PRO A N 1
ATOM 2232 C CA . PRO A 1 296 ? -22.629 -6.145 13.775 1.00 66.88 296 PRO A CA 1
ATOM 2233 C C . PRO A 1 296 ? -22.299 -7.483 13.097 1.00 66.88 296 PRO A C 1
ATOM 2235 O O . PRO A 1 296 ? -21.141 -7.735 12.791 1.00 66.88 296 PRO A O 1
ATOM 2238 N N . ALA A 1 297 ? -23.302 -8.333 12.866 1.00 80.31 297 ALA A N 1
ATOM 2239 C CA . ALA A 1 297 ? -23.187 -9.590 12.148 1.00 80.31 297 ALA A CA 1
ATOM 2240 C C . ALA A 1 297 ? -23.579 -9.530 10.654 1.00 80.31 297 ALA A C 1
ATOM 2242 O O . ALA A 1 297 ? -23.535 -10.563 9.985 1.00 80.31 297 ALA A O 1
ATOM 2243 N N . LYS A 1 298 ? -24.016 -8.376 10.123 1.00 87.06 298 LYS A N 1
ATOM 2244 C CA . LYS A 1 298 ? -24.474 -8.244 8.726 1.00 87.06 298 LYS A CA 1
ATOM 2245 C C . LYS A 1 298 ? -23.858 -7.051 8.001 1.00 87.06 298 LYS A C 1
ATOM 2247 O O . LYS A 1 298 ? -23.852 -5.951 8.552 1.00 87.06 298 LYS A O 1
ATOM 2252 N N . GLY A 1 299 ? -23.406 -7.294 6.771 1.00 80.50 299 GLY A N 1
ATOM 2253 C CA . GLY A 1 299 ? -22.782 -6.317 5.879 1.00 80.50 299 GLY A CA 1
ATOM 2254 C C . GLY A 1 299 ? -23.800 -5.489 5.104 1.00 80.50 299 GLY A C 1
ATOM 2255 O O . GLY A 1 299 ? -24.958 -5.322 5.515 1.00 80.50 299 GLY A O 1
ATOM 2256 N N . THR A 1 300 ? -23.362 -4.956 3.976 1.00 80.56 300 THR A N 1
ATOM 2257 C CA . THR A 1 300 ? -24.056 -3.972 3.153 1.00 80.56 300 THR A CA 1
ATOM 2258 C C . THR A 1 300 ? -24.207 -4.479 1.715 1.00 80.56 300 THR A C 1
ATOM 2260 O O . THR A 1 300 ? -24.530 -5.635 1.488 1.00 80.56 300 THR A O 1
ATOM 2263 N N . THR A 1 301 ? -24.154 -3.601 0.717 1.00 80.62 301 THR A N 1
ATOM 2264 C CA . THR A 1 301 ? -24.058 -4.007 -0.697 1.00 80.62 301 THR A CA 1
ATOM 2265 C C . THR A 1 301 ? -22.758 -3.519 -1.337 1.00 80.62 301 THR A C 1
ATOM 2267 O O . THR A 1 301 ? -22.641 -3.553 -2.563 1.00 80.62 301 THR A O 1
ATOM 2270 N N . GLY A 1 302 ? -21.870 -2.936 -0.529 1.00 74.94 302 GLY A N 1
ATOM 2271 C CA . GLY A 1 302 ? -20.514 -2.546 -0.897 1.00 74.94 302 GLY A CA 1
ATOM 2272 C C . GLY A 1 302 ? -19.509 -3.461 -0.203 1.00 74.94 302 GLY A C 1
ATOM 2273 O O . GLY A 1 302 ? -19.908 -4.407 0.453 1.00 74.94 302 GLY A O 1
ATOM 2274 N N . ASN A 1 303 ? -18.219 -3.175 -0.357 1.00 75.06 303 ASN A N 1
ATOM 2275 C CA . ASN A 1 303 ? -17.167 -3.962 0.285 1.00 75.06 303 ASN A CA 1
ATOM 2276 C C . ASN A 1 303 ? -17.206 -3.743 1.806 1.00 75.06 303 ASN A C 1
ATOM 2278 O O . ASN A 1 303 ? -17.136 -2.602 2.263 1.00 75.06 303 ASN A O 1
ATOM 2282 N N . ASP A 1 304 ? -17.286 -4.825 2.572 1.00 77.75 304 ASP A N 1
ATOM 2283 C CA . ASP A 1 304 ? -17.320 -4.804 4.030 1.00 77.75 304 ASP A CA 1
ATOM 2284 C C . ASP A 1 304 ? -16.139 -5.572 4.639 1.00 77.75 304 ASP A C 1
ATOM 2286 O O . ASP A 1 304 ? -15.723 -6.624 4.149 1.00 77.75 304 ASP A O 1
ATOM 2290 N N . THR A 1 305 ? -15.643 -5.080 5.776 1.00 79.88 305 THR A N 1
ATOM 2291 C CA . THR A 1 305 ? -14.609 -5.757 6.568 1.00 79.88 305 THR A CA 1
ATOM 2292 C C . THR A 1 305 ? -15.171 -6.216 7.916 1.00 79.88 305 THR A C 1
ATOM 2294 O O . THR A 1 305 ? -15.500 -5.415 8.793 1.00 79.88 305 THR A O 1
ATOM 2297 N N . PHE A 1 306 ? -15.248 -7.536 8.096 1.00 80.25 306 PHE A N 1
ATOM 2298 C CA . PHE A 1 306 ? -15.663 -8.217 9.320 1.00 80.25 306 PHE A CA 1
ATOM 2299 C C . PHE A 1 306 ? -14.464 -8.730 10.103 1.00 80.25 306 PHE A C 1
ATOM 2301 O O . PHE A 1 306 ? -13.645 -9.492 9.588 1.00 80.25 306 PHE A O 1
ATOM 2308 N N . ILE A 1 307 ? -14.414 -8.374 11.388 1.00 79.44 307 ILE A N 1
ATOM 2309 C CA . ILE A 1 307 ? -13.385 -8.854 12.306 1.00 79.44 307 ILE A CA 1
ATOM 2310 C C . ILE A 1 307 ? -14.014 -9.636 13.460 1.00 79.44 307 ILE A C 1
ATOM 2312 O O . ILE A 1 307 ? -14.600 -9.051 14.371 1.00 79.44 307 ILE A O 1
ATOM 2316 N N . GLY A 1 308 ? -13.857 -10.958 13.408 1.00 76.62 308 GLY A N 1
ATOM 2317 C CA . GLY A 1 308 ? -14.361 -11.932 14.373 1.00 76.62 308 GLY A CA 1
ATOM 2318 C C . GLY A 1 308 ? -13.744 -11.817 15.760 1.00 76.62 308 GLY A C 1
ATOM 2319 O O . GLY A 1 308 ? -12.898 -10.965 16.052 1.00 76.62 308 GLY A O 1
ATOM 2320 N N . THR A 1 309 ? -14.177 -12.683 16.664 1.00 79.25 309 THR A N 1
ATOM 2321 C CA . THR A 1 309 ? -13.819 -12.684 18.082 1.00 79.25 309 THR A CA 1
ATOM 2322 C C . THR A 1 309 ? -13.104 -13.982 18.474 1.00 79.25 309 THR A C 1
ATOM 2324 O O . THR A 1 309 ? -12.606 -14.724 17.642 1.00 79.25 309 THR A O 1
ATOM 2327 N N . GLY A 1 310 ? -12.948 -14.236 19.777 1.00 78.62 310 GLY A N 1
ATOM 2328 C CA . GLY A 1 310 ? -12.503 -15.543 20.282 1.00 78.62 310 GLY A CA 1
ATOM 2329 C C . GLY A 1 310 ? -13.661 -16.513 20.565 1.00 78.62 310 GLY A C 1
ATOM 2330 O O . GLY A 1 310 ? -13.463 -17.511 21.264 1.00 78.62 310 GLY A O 1
ATOM 2331 N N . ALA A 1 311 ? -14.878 -16.169 20.142 1.00 85.94 311 ALA A N 1
ATOM 2332 C CA . ALA A 1 311 ? -16.089 -16.965 20.282 1.00 85.94 311 ALA A CA 1
ATOM 2333 C C . ALA A 1 311 ? -16.663 -17.286 18.897 1.00 85.94 311 ALA A C 1
ATOM 2335 O O . ALA A 1 311 ? -16.229 -16.728 17.910 1.00 85.94 311 ALA A O 1
ATOM 2336 N N . ALA A 1 312 ? -17.658 -18.176 18.837 1.00 90.81 312 ALA A N 1
ATOM 2337 C CA . ALA A 1 312 ? -18.330 -18.485 17.579 1.00 90.81 312 ALA A CA 1
ATOM 2338 C C . ALA A 1 312 ? -19.111 -17.267 17.054 1.00 90.81 312 ALA A C 1
ATOM 2340 O O . ALA A 1 312 ? -20.089 -16.848 17.687 1.00 90.81 312 ALA A O 1
ATOM 2341 N N . ASP A 1 313 ? -18.705 -16.778 15.890 1.00 89.50 313 ASP A N 1
ATOM 2342 C CA . ASP A 1 313 ? -19.313 -15.677 15.157 1.00 89.50 313 ASP A CA 1
ATOM 2343 C C . ASP A 1 313 ? -20.168 -16.186 13.983 1.00 89.50 313 ASP A C 1
ATOM 2345 O O . ASP A 1 313 ? -20.054 -17.322 13.516 1.00 89.50 313 ASP A O 1
ATOM 2349 N N . ASN A 1 314 ? -21.115 -15.363 13.538 1.00 93.62 314 ASN A N 1
ATOM 2350 C CA . ASN A 1 314 ? -21.985 -15.673 12.406 1.00 93.62 314 ASN A CA 1
ATOM 2351 C C . ASN A 1 314 ? -22.142 -14.417 11.557 1.00 93.62 314 ASN A C 1
ATOM 2353 O O . ASN A 1 314 ? -22.947 -13.561 11.915 1.00 93.62 314 ASN A O 1
ATOM 2357 N N . TYR A 1 315 ? -21.360 -14.308 10.488 1.00 93.62 315 TYR A N 1
ATOM 2358 C CA . TYR A 1 315 ? -21.285 -13.131 9.631 1.00 93.62 315 TYR A CA 1
ATOM 2359 C C . TYR A 1 315 ? -21.907 -13.378 8.264 1.00 93.62 315 TYR A C 1
ATOM 2361 O O . TYR A 1 315 ? -21.782 -14.457 7.689 1.00 93.62 315 TYR A O 1
ATOM 2369 N N . ASP A 1 316 ? -22.597 -12.357 7.771 1.00 93.75 316 ASP A N 1
ATOM 2370 C CA . ASP A 1 316 ? -23.281 -12.324 6.482 1.00 93.75 316 ASP A CA 1
ATOM 2371 C C . ASP A 1 316 ? -22.944 -11.006 5.790 1.00 93.75 316 ASP A C 1
ATOM 2373 O O . ASP A 1 316 ? -23.607 -9.998 6.040 1.00 93.75 316 ASP A O 1
ATOM 2377 N N . ALA A 1 317 ? -21.870 -11.010 4.995 1.00 90.75 317 ALA A N 1
ATOM 2378 C CA . ALA A 1 317 ? -21.295 -9.815 4.378 1.00 90.75 317 ALA A CA 1
ATOM 2379 C C . ALA A 1 317 ? -22.089 -9.311 3.155 1.00 90.75 317 ALA A C 1
ATOM 2381 O O . ALA A 1 317 ? -22.058 -8.127 2.845 1.00 90.75 317 ALA A O 1
ATOM 2382 N N . LEU A 1 318 ? -22.992 -10.153 2.636 1.00 91.06 318 LEU A N 1
ATOM 2383 C CA . LEU A 1 318 ? -23.990 -9.865 1.604 1.00 91.06 318 LEU A CA 1
ATOM 2384 C C . LEU A 1 318 ? -23.431 -9.703 0.187 1.00 91.06 318 LEU A C 1
ATOM 2386 O O . LEU A 1 318 ? -23.446 -10.677 -0.556 1.00 91.06 318 LEU A O 1
ATOM 2390 N N . ALA A 1 319 ? -23.149 -8.496 -0.284 1.00 87.62 319 ALA A N 1
ATOM 2391 C CA . ALA A 1 319 ? -22.695 -8.268 -1.654 1.00 87.62 319 ALA A CA 1
ATOM 2392 C C . ALA A 1 319 ? -21.613 -7.205 -1.636 1.00 87.62 319 ALA A C 1
ATOM 2394 O O . ALA A 1 319 ? -21.781 -6.214 -0.942 1.00 87.62 319 ALA A O 1
ATOM 2395 N N . GLY A 1 320 ? -20.599 -7.355 -2.476 1.00 80.50 320 GLY A N 1
ATOM 2396 C CA . GLY A 1 320 ? -19.351 -6.621 -2.317 1.00 80.50 320 GLY A CA 1
ATOM 2397 C C . GLY A 1 320 ? -18.189 -7.593 -2.446 1.00 80.50 320 GLY A C 1
ATOM 2398 O O . GLY A 1 320 ? -18.392 -8.794 -2.568 1.00 80.50 320 GLY A O 1
ATOM 2399 N N . ASN A 1 321 ? -16.971 -7.076 -2.519 1.00 80.38 321 ASN A N 1
ATOM 2400 C CA . ASN A 1 321 ? -15.782 -7.887 -2.313 1.00 80.38 321 ASN A CA 1
ATOM 2401 C C . ASN A 1 321 ? -15.410 -7.731 -0.841 1.00 80.38 321 ASN A C 1
ATOM 2403 O O . ASN A 1 321 ? -14.769 -6.740 -0.488 1.00 80.38 321 ASN A O 1
ATOM 2407 N N . ASP A 1 322 ? -15.770 -8.687 0.002 1.00 86.69 322 ASP A N 1
ATOM 2408 C CA . ASP A 1 322 ? -15.685 -8.518 1.455 1.00 86.69 322 ASP A CA 1
ATOM 2409 C C . ASP A 1 322 ? -14.383 -9.095 2.041 1.00 86.69 322 ASP A C 1
ATOM 2411 O O . ASP A 1 322 ? -13.655 -9.844 1.379 1.00 86.69 322 ASP A O 1
ATOM 2415 N N . ILE A 1 323 ? -14.032 -8.722 3.275 1.00 83.06 323 ILE A N 1
ATOM 2416 C CA . ILE A 1 323 ? -12.968 -9.360 4.069 1.00 83.06 323 ILE A CA 1
ATOM 2417 C C . ILE A 1 323 ? -13.586 -9.893 5.357 1.00 83.06 323 ILE A C 1
ATOM 2419 O O . ILE A 1 323 ? -14.142 -9.135 6.143 1.00 83.06 323 ILE A O 1
ATOM 2423 N N . LEU A 1 324 ? -13.469 -11.196 5.606 1.00 88.69 324 LEU A N 1
ATOM 2424 C CA . LEU A 1 324 ? -14.016 -11.842 6.795 1.00 88.69 324 LEU A CA 1
ATOM 2425 C C . LEU A 1 324 ? -12.909 -12.563 7.568 1.00 88.69 324 LEU A C 1
ATOM 2427 O O . LEU A 1 324 ? -12.457 -13.641 7.178 1.00 88.69 324 LEU A O 1
ATOM 2431 N N . TRP A 1 325 ? -12.500 -11.995 8.702 1.00 86.38 325 TRP A N 1
ATOM 2432 C CA . TRP A 1 325 ? -11.696 -12.694 9.705 1.00 86.38 325 TRP A CA 1
ATOM 2433 C C . TRP A 1 325 ? -12.618 -13.441 10.669 1.00 86.38 325 TRP A C 1
ATOM 2435 O O . TRP A 1 325 ? -13.305 -12.798 11.456 1.00 86.38 325 TRP A O 1
ATOM 2445 N N . GLY A 1 326 ? -12.607 -14.776 10.663 1.00 83.25 326 GLY A N 1
ATOM 2446 C CA . GLY A 1 326 ? -13.322 -15.562 11.687 1.00 83.25 326 GLY A CA 1
ATOM 2447 C C . GLY A 1 326 ? -12.668 -15.452 13.066 1.00 83.25 326 GLY A C 1
ATOM 2448 O O . GLY A 1 326 ? -13.326 -15.282 14.086 1.00 83.25 326 GLY A O 1
ATOM 2449 N N . ARG A 1 327 ? -11.331 -15.388 13.072 1.00 84.69 327 ARG A N 1
ATOM 2450 C CA . ARG A 1 327 ? -10.478 -15.497 14.257 1.00 84.69 327 ARG A CA 1
ATOM 2451 C C . ARG A 1 327 ? -10.633 -16.836 14.964 1.00 84.69 327 ARG A C 1
ATOM 2453 O O . ARG A 1 327 ? -10.117 -17.821 14.460 1.00 84.69 327 ARG A O 1
ATOM 2460 N N . GLY A 1 328 ? -11.119 -16.856 16.202 1.00 81.69 328 GLY A N 1
ATOM 2461 C CA . GLY A 1 328 ? -11.109 -18.031 17.055 1.00 81.69 328 GLY A CA 1
ATOM 2462 C C . GLY A 1 328 ? -12.530 -18.413 17.401 1.00 81.69 328 GLY A C 1
ATOM 2463 O O . GLY A 1 328 ? -13.226 -17.630 18.021 1.00 81.69 328 GLY A O 1
ATOM 2464 N N . GLY A 1 329 ? -12.941 -19.638 17.132 1.00 90.25 329 GLY A N 1
ATOM 2465 C CA . GLY A 1 329 ? -14.334 -20.012 17.331 1.00 90.25 329 GLY A CA 1
ATOM 2466 C C . GLY A 1 329 ? -14.766 -20.967 16.242 1.00 90.25 329 GLY A C 1
ATOM 2467 O O . GLY A 1 329 ? -14.014 -21.277 15.338 1.00 90.25 329 GLY A O 1
ATOM 2468 N N . ASN A 1 330 ? -15.968 -21.520 16.357 1.00 93.62 330 ASN A N 1
ATOM 2469 C CA . ASN A 1 330 ? -16.529 -22.261 15.232 1.00 93.62 330 ASN A CA 1
ATOM 2470 C C . ASN A 1 330 ? -17.468 -21.313 14.502 1.00 93.62 330 ASN A C 1
ATOM 2472 O O . ASN A 1 330 ? -18.651 -21.249 14.862 1.00 93.62 330 ASN A O 1
ATOM 2476 N N . ASP A 1 331 ? -16.935 -20.592 13.527 1.00 94.81 331 ASP A N 1
ATOM 2477 C CA . ASP A 1 331 ? -17.645 -19.491 12.896 1.00 94.81 331 ASP A CA 1
ATOM 2478 C C . ASP A 1 331 ? -18.503 -19.963 11.724 1.00 94.81 331 ASP A C 1
ATOM 2480 O O . ASP A 1 331 ? -18.343 -21.058 11.169 1.00 94.81 331 ASP A O 1
ATOM 2484 N N . VAL A 1 332 ? -19.464 -19.128 11.350 1.00 95.44 332 VAL A N 1
ATOM 2485 C CA . VAL A 1 332 ? -20.201 -19.238 10.094 1.00 95.44 332 VAL A CA 1
ATOM 2486 C C . VAL A 1 332 ? -19.992 -17.932 9.348 1.00 95.44 332 VAL A C 1
ATOM 2488 O O . VAL A 1 332 ? -20.511 -16.903 9.764 1.00 95.44 332 VAL A O 1
ATOM 2491 N N . LEU A 1 333 ? -19.211 -17.962 8.276 1.00 95.81 333 LEU A N 1
ATOM 2492 C CA . LEU A 1 333 ? -18.849 -16.772 7.515 1.00 95.81 333 LEU A CA 1
ATOM 2493 C C . LEU A 1 333 ? -19.459 -16.902 6.121 1.00 95.81 333 LEU A C 1
ATOM 2495 O O . LEU A 1 333 ? -19.103 -17.811 5.378 1.00 95.81 333 LEU A O 1
ATOM 2499 N N . HIS A 1 334 ? -20.398 -16.025 5.793 1.00 95.56 334 HIS A N 1
ATOM 2500 C CA . HIS A 1 334 ? -20.958 -15.882 4.457 1.00 95.56 334 HIS A CA 1
ATOM 2501 C C . HIS A 1 334 ? -20.377 -14.610 3.834 1.00 95.56 334 HIS A C 1
ATOM 2503 O O . HIS A 1 334 ? -20.647 -13.519 4.338 1.00 95.56 334 HIS A O 1
ATOM 2509 N N . GLY A 1 335 ? -19.596 -14.753 2.766 1.00 92.62 335 GLY A N 1
ATOM 2510 C CA . GLY A 1 335 ? -19.130 -13.632 1.947 1.00 92.62 335 GLY A CA 1
ATOM 2511 C C . GLY A 1 335 ? -20.263 -13.125 1.060 1.00 92.62 335 GLY A C 1
ATOM 2512 O O . GLY A 1 335 ? -20.623 -11.958 1.087 1.00 92.62 335 GLY A O 1
ATOM 2513 N N . GLY A 1 336 ? -20.976 -14.050 0.417 1.00 93.81 336 GLY A N 1
ATOM 2514 C CA . GLY A 1 336 ? -22.127 -13.713 -0.409 1.00 93.81 336 GLY A CA 1
ATOM 2515 C C . GLY A 1 336 ? -21.741 -13.423 -1.861 1.00 93.81 336 GLY A C 1
ATOM 2516 O O . GLY A 1 336 ? -21.271 -14.314 -2.566 1.00 93.81 336 GLY A O 1
ATOM 2517 N N . ALA A 1 337 ? -22.108 -12.257 -2.390 1.00 90.62 337 ALA A N 1
ATOM 2518 C CA . ALA A 1 337 ? -21.967 -11.932 -3.805 1.00 90.62 337 ALA A CA 1
ATOM 2519 C C . ALA A 1 337 ? -20.780 -10.999 -4.072 1.00 90.62 337 ALA A C 1
ATOM 2521 O O . ALA A 1 337 ? -20.932 -9.784 -4.033 1.00 90.62 337 ALA A O 1
ATOM 2522 N N . GLY A 1 338 ? -19.675 -11.568 -4.536 1.00 87.19 338 GLY A N 1
ATOM 2523 C CA . GLY A 1 338 ? -18.523 -10.847 -5.064 1.00 87.19 338 GLY A CA 1
ATOM 2524 C C . GLY A 1 338 ? -17.272 -11.705 -4.955 1.00 87.19 338 GLY A C 1
ATOM 2525 O O . GLY A 1 338 ? -17.357 -12.932 -5.050 1.00 87.19 338 GLY A O 1
ATOM 2526 N N . LYS A 1 339 ? -16.103 -11.072 -4.867 1.00 83.62 339 LYS A N 1
ATOM 2527 C CA . LYS A 1 339 ? -14.832 -11.740 -4.571 1.00 83.62 339 LYS A CA 1
ATOM 2528 C C . LYS A 1 339 ? -14.493 -11.506 -3.102 1.00 83.62 339 LYS A C 1
ATOM 2530 O O . LYS A 1 339 ? -13.881 -10.494 -2.767 1.00 83.62 339 LYS A O 1
ATOM 2535 N N . ASP A 1 340 ? -14.875 -12.459 -2.267 1.00 90.19 340 ASP A N 1
ATOM 2536 C CA . ASP A 1 340 ? -14.709 -12.358 -0.819 1.00 90.19 340 ASP A CA 1
ATOM 2537 C C . ASP A 1 340 ? -13.420 -13.033 -0.349 1.00 90.19 340 ASP A C 1
ATOM 2539 O O . ASP A 1 340 ? -13.017 -14.086 -0.857 1.00 90.19 340 ASP A O 1
ATOM 2543 N N . THR A 1 341 ? -12.785 -12.433 0.654 1.00 84.88 341 THR A N 1
ATOM 2544 C CA . THR A 1 341 ? -11.542 -12.915 1.256 1.00 84.88 341 THR A CA 1
ATOM 2545 C C . THR A 1 341 ? -11.809 -13.379 2.680 1.00 84.88 341 THR A C 1
ATOM 2547 O O . THR A 1 341 ? -12.067 -12.575 3.572 1.00 84.88 341 THR A O 1
ATOM 2550 N N . PHE A 1 342 ? -11.691 -14.685 2.920 1.00 87.44 342 PHE A N 1
ATOM 2551 C CA . PHE A 1 342 ? -11.767 -15.266 4.262 1.00 87.44 342 PHE A CA 1
ATOM 2552 C C . PHE A 1 342 ? -10.365 -15.445 4.828 1.00 87.44 342 PHE A C 1
ATOM 2554 O O . PHE A 1 342 ? -9.525 -16.121 4.227 1.00 87.44 342 PHE A O 1
ATOM 2561 N N . VAL A 1 343 ? -10.113 -14.854 5.990 1.00 81.06 343 VAL A N 1
ATOM 2562 C CA . VAL A 1 343 ? -8.787 -14.854 6.599 1.00 81.06 343 VAL A CA 1
ATOM 2563 C C . VAL A 1 343 ? -8.774 -15.743 7.837 1.00 81.06 343 VAL A C 1
ATOM 2565 O O . VAL A 1 343 ? -9.527 -15.532 8.789 1.00 81.06 343 VAL A O 1
ATOM 2568 N N . PHE A 1 344 ? -7.867 -16.722 7.821 1.00 83.25 344 PHE A N 1
ATOM 2569 C CA . PHE A 1 344 ? -7.621 -17.657 8.917 1.00 83.25 344 PHE A CA 1
ATOM 2570 C C . PHE A 1 344 ? -6.205 -17.448 9.459 1.00 83.25 344 PHE A C 1
ATOM 2572 O O . PHE A 1 344 ? -5.235 -17.992 8.931 1.00 83.25 344 PHE A O 1
ATOM 2579 N N . ASP A 1 345 ? -6.093 -16.643 10.510 1.00 73.25 345 ASP A N 1
ATOM 2580 C CA . ASP A 1 345 ? -4.838 -16.266 11.175 1.00 73.25 345 ASP A CA 1
ATOM 2581 C C . ASP A 1 345 ? -4.633 -16.970 12.532 1.00 73.25 345 ASP A C 1
ATOM 2583 O O . ASP A 1 345 ? -3.641 -16.752 13.231 1.00 73.25 345 ASP A O 1
ATOM 2587 N N . THR A 1 346 ? -5.543 -17.873 12.902 1.00 78.31 346 THR A N 1
ATOM 2588 C CA . THR A 1 346 ? -5.492 -18.670 14.131 1.00 78.31 346 THR A CA 1
ATOM 2589 C C . THR A 1 346 ? -5.279 -20.161 13.839 1.00 78.31 346 THR A C 1
ATOM 2591 O O . THR A 1 346 ? -5.525 -20.675 12.748 1.00 78.31 346 THR A O 1
ATOM 2594 N N . ALA A 1 347 ? -4.790 -20.910 14.834 1.00 80.12 347 ALA A N 1
ATOM 2595 C CA . ALA A 1 347 ? -4.513 -22.334 14.664 1.00 80.12 347 ALA A CA 1
ATOM 2596 C C . ALA A 1 347 ? -5.803 -23.174 14.586 1.00 80.12 347 ALA A C 1
ATOM 2598 O O . ALA A 1 347 ? -6.655 -23.104 15.475 1.00 80.12 347 ALA A O 1
ATOM 2599 N N . TYR A 1 348 ? -5.900 -24.050 13.582 1.00 85.75 348 TYR A N 1
ATOM 2600 C CA . TYR A 1 348 ? -6.987 -25.028 13.459 1.00 85.75 348 TYR A CA 1
ATOM 2601 C C . TYR A 1 348 ? -7.108 -25.921 14.707 1.00 85.75 348 TYR A C 1
ATOM 2603 O O . TYR A 1 348 ? -6.117 -26.472 15.201 1.00 85.75 348 TYR A O 1
ATOM 2611 N N . GLY A 1 349 ? -8.335 -26.139 15.185 1.00 86.19 349 GLY A N 1
ATOM 2612 C CA . GLY A 1 349 ? -8.589 -27.015 16.328 1.00 86.19 349 GLY A CA 1
ATOM 2613 C C . GLY A 1 349 ? -10.063 -27.388 16.492 1.00 86.19 349 GLY A C 1
ATOM 2614 O O . GLY A 1 349 ? -10.916 -26.822 15.831 1.00 86.19 349 GLY A O 1
ATOM 2615 N N . PRO A 1 350 ? -10.417 -28.321 17.396 1.00 83.12 350 PRO A N 1
ATOM 2616 C CA . PRO A 1 350 ? -11.797 -28.811 17.543 1.00 83.12 350 PRO A CA 1
ATOM 2617 C C . PRO A 1 350 ? -12.845 -27.753 17.941 1.00 83.12 350 PRO A C 1
ATOM 2619 O O . PRO A 1 350 ? -14.042 -28.016 17.841 1.00 83.12 350 PRO A O 1
ATOM 2622 N N . GLY A 1 351 ? -12.400 -26.604 18.453 1.00 86.31 351 GLY A N 1
ATOM 2623 C CA . GLY A 1 351 ? -13.230 -25.430 18.744 1.00 86.31 351 GLY A CA 1
ATOM 2624 C C . GLY A 1 351 ? -12.880 -24.219 17.881 1.00 86.31 351 GLY A C 1
ATOM 2625 O O . GLY A 1 351 ? -13.234 -23.115 18.270 1.00 86.31 351 GLY A O 1
ATOM 2626 N N . ASN A 1 352 ? -12.132 -24.451 16.799 1.00 89.75 352 ASN A N 1
ATOM 2627 C CA . ASN A 1 352 ? -11.734 -23.466 15.810 1.00 89.75 352 ASN A CA 1
ATOM 2628 C C . ASN A 1 352 ? -11.883 -24.051 14.393 1.00 89.75 352 ASN A C 1
ATOM 2630 O O . ASN A 1 352 ? -10.895 -24.425 13.750 1.00 89.75 352 ASN A O 1
ATOM 2634 N N . VAL A 1 353 ? -13.136 -24.314 14.012 1.00 92.25 353 VAL A N 1
ATOM 2635 C CA . VAL A 1 353 ? -13.538 -24.906 12.730 1.00 92.25 353 VAL A CA 1
ATOM 2636 C C . VAL A 1 353 ? -14.678 -24.094 12.136 1.00 92.25 353 VAL A C 1
ATOM 2638 O O . VAL A 1 353 ? -15.847 -24.286 12.497 1.00 92.25 353 VAL A O 1
ATOM 2641 N N . ASP A 1 354 ? -14.324 -23.278 11.156 1.00 92.75 354 ASP A N 1
ATOM 2642 C CA . ASP A 1 354 ? -15.265 -22.369 10.518 1.00 92.75 354 ASP A CA 1
ATOM 2643 C C . ASP A 1 354 ? -16.011 -23.041 9.372 1.00 92.75 354 ASP A C 1
ATOM 2645 O O . ASP A 1 354 ? -15.583 -24.043 8.782 1.00 92.75 354 ASP A O 1
ATOM 2649 N N . ARG A 1 355 ? -17.186 -22.498 9.077 1.00 93.69 355 ARG A N 1
ATOM 2650 C CA . ARG A 1 355 ? -18.033 -22.905 7.963 1.00 93.69 355 ARG A CA 1
ATOM 2651 C C . ARG A 1 355 ? -18.173 -21.733 7.012 1.00 93.69 355 ARG A C 1
ATOM 2653 O O . ARG A 1 355 ? -18.668 -20.692 7.421 1.00 93.69 355 ARG A O 1
ATOM 2660 N N . LEU A 1 356 ? -17.807 -21.972 5.757 1.00 93.88 356 LEU A N 1
ATOM 2661 C CA . LEU A 1 356 ? -18.011 -21.076 4.620 1.00 93.88 356 LEU A CA 1
ATOM 2662 C C . LEU A 1 356 ? -19.133 -21.679 3.756 1.00 93.88 356 LEU A C 1
ATOM 2664 O O . LEU A 1 356 ? -18.889 -22.697 3.102 1.00 93.88 356 LEU A O 1
ATOM 2668 N N . PRO A 1 357 ? -20.400 -21.246 3.900 1.00 87.06 357 PRO A N 1
ATOM 2669 C CA . PRO A 1 357 ? -21.541 -21.961 3.317 1.00 87.06 357 PRO A CA 1
ATOM 2670 C C . PRO A 1 357 ? -21.816 -21.656 1.836 1.00 87.06 357 PRO A C 1
ATOM 2672 O O . PRO A 1 357 ? -22.742 -22.255 1.279 1.00 87.06 357 PRO A O 1
ATOM 2675 N N . ASP A 1 358 ? -21.077 -20.718 1.252 1.00 81.00 358 ASP A N 1
ATOM 2676 C CA . ASP A 1 358 ? -21.175 -20.188 -0.112 1.00 81.00 358 ASP A CA 1
ATOM 2677 C C . ASP A 1 358 ? -20.287 -20.897 -1.153 1.00 81.00 358 ASP A C 1
ATOM 2679 O O . ASP A 1 358 ? -19.229 -21.471 -0.802 1.00 81.00 358 ASP A O 1
#

Secondary structure (DSSP, 8-state):
-PPP-EEEEEEEEETPPEEEESPPTT-EEEEEEEEEEE--SSSS--S-SEEEESPPSSEEEEEEEEEE---SSS-HHHH----EEEEEESBSSEEEEEEEEES-SEEEEE-BSSEEEEES-EEES-SSEEEEETT--EEEEES-EEEEESEEEEE-SSS---TT-EEEEES-EEEE--EEETTEEE---SEEE-S--GGG--PPEEEEES-EEEES-TT-TTHHHHHHHHHTEEEEESEEEEE-SSSPPPTTS----TTEEEEEHHHHHHHHHHHHHHHHHHHTTT--PPPPPSSTTEEESS--EEE--SS--EEEEEBSS-EEE--SSS-EEE--BS--EEE--S--BTTB--B---

Foldseek 3Di:
DPDAAEAEAADECELAADEEEAAEANHEYECQRYEYEADCFDPPHRAASYEYEHHHHEYEYEHYEYHYDADQADACVVGPDDGEPHEYEQYAEYEAYHYEAEAEQEHYEYYHEHEYEYELYEYYSHNHEPYEYQQQAAYEYELYEYAQHQEYYEGHPDDHANQAHEYEYANYEAAHHWYHYPNDTAGAYNYAYPDDDDPRRRHYAYAYHLYEHEYADLPHHRQVRNLVNQVRHPYAANYEYADCDPDDNDPPGSDHDPRYDYYYHPVSVVVSVVSVVVSCVCRVVPDDDQDPPPDLQEADQEEEEHDADQEEGEHHNAHYQYEHENEHFAYEYENHHDNYHYDDPDDDDPGRHYHHPD

Sequence (358 aa):
MAQASSIVLSGDYGYTQYKASGLPADTTIDATDASWIVANQGSPTNRYPFAITNPGDNLLVFGGTINGTVSQTGDWENIYVNSAAVRINSAHNFVIDDWTVTQPWDGIRVGGTGHFVIENSYVGNSRDDAVEDDDVIGGTIKDSLFDHVFSGVSLGDGEVDGHNNTVTMDGMLLGMGEYLRKGVMTHGSPFKLDNGTGANDISPSLHFIDCVVAIADVHHNGQGRLQHAWDKTAESHGNYYLNLSDTPLPSSYPMPPAGWTVLQGQAARDYWANAKAVWHAAHDGTDQPPPPPTDPAKGTTGNDTFIGTGAADNYDALAGNDILWGRGGNDVLHGGAGKDTFVFDTAYGPGNVDRLPD

Radius of gyration: 19.78 Å; chains: 1; bounding box: 50×54×51 Å

pLDDT: mean 90.26, std 10.99, range [42.28, 98.94]